Protein AF-A0A7W0SRE0-F1 (afdb_monomer)

Secondary structure (DSSP, 8-state):
----TT-TT-HHHHHHHHIIIIIS---HHHHHHHTT--HHHHHHHHHHHHHHGGGGGSPPP-S-S--TTPPPHHHHHHHHHHHHTT--HHHHHHHTT--TTHHHHHHHTTT-SS--SS-SS-------SSTTS--------PPP--S-SSS---SS------------PPPP----------

Structure (mmCIF, N/CA/C/O backbone):
data_AF-A0A7W0SRE0-F1
#
_entry.id   AF-A0A7W0SRE0-F1
#
loop_
_atom_site.group_PDB
_atom_site.id
_atom_site.type_symbol
_atom_site.label_atom_id
_atom_site.label_alt_id
_atom_site.label_comp_id
_atom_site.label_asym_id
_atom_site.label_entity_id
_atom_site.label_seq_id
_atom_site.pdbx_PDB_ins_code
_atom_site.Cartn_x
_atom_site.Cartn_y
_atom_site.Cartn_z
_atom_site.occupancy
_atom_site.B_iso_or_equiv
_atom_site.auth_seq_id
_atom_site.auth_comp_id
_atom_site.auth_asym_id
_atom_site.auth_atom_id
_atom_site.pdbx_PDB_model_num
ATOM 1 N N . MET A 1 1 ? -0.845 -2.034 -8.240 1.00 62.22 1 MET A N 1
ATOM 2 C CA . MET A 1 1 ? -0.574 -0.627 -7.861 1.00 62.22 1 MET A CA 1
ATOM 3 C C . MET A 1 1 ? -1.658 0.240 -8.488 1.00 62.22 1 MET A C 1
ATOM 5 O O . MET A 1 1 ? -1.989 -0.005 -9.639 1.00 62.22 1 MET A O 1
ATOM 9 N N . LYS A 1 2 ? -2.250 1.203 -7.767 1.00 63.22 2 LYS A N 1
ATOM 10 C CA . LYS A 1 2 ? -3.131 2.206 -8.392 1.00 63.22 2 LYS A CA 1
ATOM 11 C C . LYS A 1 2 ? -2.239 3.291 -8.998 1.00 63.22 2 LYS A C 1
ATOM 13 O O . LYS A 1 2 ? -1.650 4.074 -8.261 1.00 63.22 2 LYS A O 1
ATOM 18 N N . LEU A 1 3 ? -2.072 3.288 -10.317 1.00 67.00 3 LEU A N 1
ATOM 19 C CA . LEU A 1 3 ? -1.357 4.353 -11.022 1.00 67.00 3 LEU A CA 1
ATOM 20 C C . LEU A 1 3 ? -2.311 5.536 -11.207 1.00 67.00 3 LEU A C 1
ATOM 22 O O . LEU A 1 3 ? -3.428 5.358 -11.688 1.00 67.00 3 LEU A O 1
ATOM 26 N N . HIS A 1 4 ? -1.882 6.736 -10.818 1.00 69.25 4 HIS A N 1
ATOM 27 C CA . HIS A 1 4 ? -2.663 7.948 -11.059 1.00 69.25 4 HIS A CA 1
ATOM 28 C C . HIS A 1 4 ? -2.751 8.242 -12.565 1.00 69.25 4 HIS A C 1
ATOM 30 O O . HIS A 1 4 ? -1.907 7.803 -13.353 1.00 69.25 4 HIS A O 1
ATOM 36 N N . GLY A 1 5 ? -3.764 9.012 -12.972 1.00 61.19 5 GLY A N 1
ATOM 37 C CA . GLY A 1 5 ? -4.024 9.328 -14.382 1.00 61.19 5 GLY A CA 1
ATOM 38 C C . GLY A 1 5 ? -2.836 9.957 -15.124 1.00 61.19 5 GLY A C 1
ATOM 39 O O . GLY A 1 5 ? -2.686 9.744 -16.320 1.00 61.19 5 GLY A O 1
ATOM 40 N N . ASN A 1 6 ? -1.942 10.636 -14.405 1.00 62.69 6 ASN A N 1
ATOM 41 C CA . ASN A 1 6 ? -0.793 11.346 -14.978 1.00 62.69 6 ASN A CA 1
ATOM 42 C C . ASN A 1 6 ? 0.533 10.580 -14.841 1.00 62.69 6 ASN A C 1
ATOM 44 O O . ASN A 1 6 ? 1.597 11.173 -14.993 1.00 62.69 6 ASN A O 1
ATOM 48 N N . ALA A 1 7 ? 0.515 9.293 -14.481 1.00 74.69 7 ALA A N 1
ATOM 49 C CA . ALA A 1 7 ? 1.761 8.550 -14.321 1.00 74.69 7 ALA A CA 1
ATOM 50 C C . ALA A 1 7 ? 2.477 8.438 -15.678 1.00 74.69 7 ALA A C 1
ATOM 52 O O . ALA A 1 7 ? 1.908 7.912 -16.636 1.00 74.69 7 ALA A O 1
ATOM 53 N N . ALA A 1 8 ? 3.736 8.886 -15.747 1.00 66.19 8 ALA A N 1
ATOM 54 C CA . ALA A 1 8 ? 4.525 8.915 -16.986 1.00 66.19 8 ALA A CA 1
ATOM 55 C C . ALA A 1 8 ? 4.572 7.550 -17.702 1.00 66.19 8 ALA A C 1
ATOM 57 O O . ALA A 1 8 ? 4.558 7.483 -18.926 1.00 66.19 8 ALA A O 1
ATOM 58 N N . LEU A 1 9 ? 4.549 6.446 -16.941 1.00 81.00 9 LEU A N 1
ATOM 59 C CA . LEU A 1 9 ? 4.507 5.082 -17.473 1.00 81.00 9 LEU A CA 1
ATOM 60 C C . LEU A 1 9 ? 3.292 4.281 -16.978 1.00 81.00 9 LEU A C 1
ATOM 62 O O . LEU A 1 9 ? 3.420 3.251 -16.301 1.00 81.00 9 LEU A O 1
ATOM 66 N N . ARG A 1 10 ? 2.090 4.744 -17.346 1.00 86.56 10 ARG A N 1
ATOM 67 C CA . ARG A 1 10 ? 0.885 3.894 -17.341 1.00 86.56 10 ARG A CA 1
ATOM 68 C C . ARG A 1 10 ? 1.042 2.716 -18.309 1.00 86.56 10 ARG A C 1
ATOM 70 O O . ARG A 1 10 ? 1.967 2.678 -19.119 1.00 86.56 10 ARG A O 1
ATOM 77 N N . TRP A 1 11 ? 0.122 1.756 -18.226 1.00 87.94 11 TRP A N 1
ATOM 78 C CA . TRP A 1 11 ? 0.103 0.565 -19.080 1.00 87.94 11 TRP A CA 1
ATOM 79 C C . TRP A 1 11 ? 0.297 0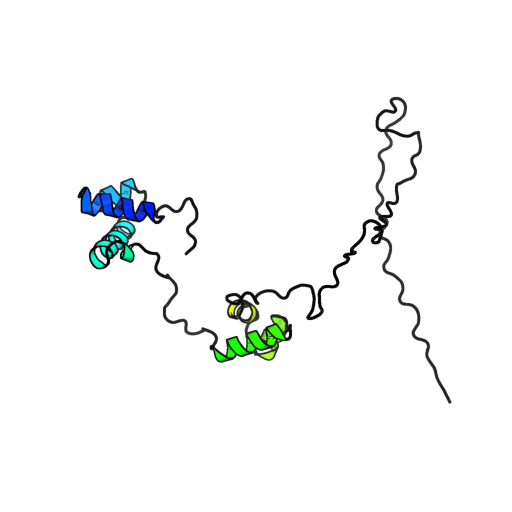.883 -20.573 1.00 87.94 11 TRP A C 1
ATOM 81 O O . TRP A 1 11 ? 1.192 0.338 -21.213 1.00 87.94 11 TRP A O 1
ATOM 91 N N . SER A 1 12 ? -0.458 1.849 -21.100 1.00 89.06 12 SER A N 1
ATOM 92 C CA . SER A 1 12 ? -0.333 2.313 -22.487 1.00 89.06 12 SER A CA 1
ATOM 93 C C . SER A 1 12 ? 1.049 2.892 -22.810 1.00 89.06 12 SER A C 1
ATOM 95 O O . SER A 1 12 ? 1.609 2.584 -23.856 1.00 89.06 12 SER A O 1
ATOM 97 N N . GLY A 1 13 ? 1.646 3.662 -21.895 1.00 91.62 13 GLY A N 1
ATOM 98 C CA . GLY A 1 13 ? 2.996 4.213 -22.059 1.00 91.62 13 GLY A CA 1
ATOM 99 C C . GLY A 1 13 ? 4.082 3.133 -22.121 1.00 91.62 13 GLY A C 1
ATOM 100 O O . GLY A 1 13 ? 5.032 3.255 -22.889 1.00 91.62 13 GLY A O 1
ATOM 101 N N . ARG A 1 14 ? 3.920 2.033 -21.373 1.00 93.62 14 ARG A N 1
ATOM 102 C CA . ARG A 1 14 ? 4.814 0.861 -21.447 1.00 93.62 14 ARG A CA 1
ATOM 103 C C . ARG A 1 14 ? 4.708 0.142 -22.782 1.00 93.62 14 ARG A C 1
ATOM 105 O O . ARG A 1 14 ? 5.737 -0.207 -23.351 1.00 93.62 14 ARG A O 1
ATOM 112 N N . ARG A 1 15 ? 3.485 -0.061 -23.280 1.00 94.44 15 ARG A N 1
ATOM 113 C CA . ARG A 1 15 ? 3.267 -0.662 -24.603 1.00 94.44 15 ARG A CA 1
ATOM 114 C C . ARG A 1 15 ? 3.866 0.215 -25.697 1.00 94.44 15 ARG A C 1
ATOM 116 O O . ARG A 1 15 ? 4.619 -0.294 -26.516 1.00 94.44 15 ARG A O 1
ATOM 123 N N . ARG A 1 16 ? 3.650 1.535 -25.633 1.00 95.69 16 ARG A N 1
ATOM 124 C CA . ARG A 1 16 ? 4.231 2.479 -26.599 1.00 95.69 16 ARG A CA 1
ATOM 125 C C . ARG A 1 16 ? 5.759 2.467 -26.581 1.00 95.69 16 ARG A C 1
ATOM 127 O O . ARG A 1 16 ? 6.379 2.459 -27.635 1.00 95.69 16 ARG A O 1
ATOM 134 N N . LEU A 1 17 ? 6.373 2.426 -25.396 1.00 96.81 17 LEU A N 1
ATOM 135 C CA . LEU A 1 17 ? 7.825 2.273 -25.262 1.00 96.81 17 LEU A CA 1
ATOM 136 C C . LEU A 1 17 ? 8.328 1.008 -25.972 1.00 96.81 17 LEU A C 1
ATOM 138 O O . LEU A 1 17 ? 9.338 1.046 -26.669 1.00 96.81 17 LEU A O 1
ATOM 142 N N . VAL A 1 18 ? 7.647 -0.119 -25.761 1.00 96.88 18 VAL A N 1
ATOM 143 C CA . VAL A 1 18 ? 8.018 -1.394 -26.380 1.00 96.88 18 VAL A CA 1
ATOM 144 C C . VAL A 1 18 ? 7.849 -1.348 -27.890 1.00 96.88 18 VAL A C 1
ATOM 146 O O . VAL A 1 18 ? 8.745 -1.794 -28.596 1.00 96.88 18 VAL A O 1
ATOM 149 N N . GLU A 1 19 ? 6.745 -0.797 -28.381 1.00 96.88 19 GLU A N 1
ATOM 150 C CA . GLU A 1 19 ? 6.475 -0.638 -29.809 1.00 96.88 19 GLU A CA 1
ATOM 151 C C . GLU A 1 19 ? 7.579 0.176 -30.495 1.00 96.88 19 GLU A C 1
ATOM 153 O O . GLU A 1 19 ? 8.188 -0.312 -31.447 1.00 96.88 19 GLU A O 1
ATOM 158 N N . LEU A 1 20 ? 7.936 1.338 -29.930 1.00 97.56 20 LEU A N 1
ATOM 159 C CA . LEU A 1 20 ? 9.031 2.180 -30.426 1.00 97.56 20 LEU A CA 1
ATOM 160 C C . LEU A 1 20 ? 10.346 1.396 -30.557 1.00 97.56 20 LEU A C 1
ATOM 162 O O . LEU A 1 20 ? 11.049 1.500 -31.556 1.00 97.56 20 LEU A O 1
ATOM 166 N N . VAL A 1 21 ? 10.697 0.591 -29.553 1.00 97.62 21 VAL A N 1
ATOM 167 C CA . VAL A 1 21 ? 12.010 -0.074 -29.503 1.00 97.62 21 VAL A CA 1
ATOM 168 C C . VAL A 1 21 ? 12.038 -1.400 -30.272 1.00 97.62 21 VAL A C 1
ATOM 170 O O . VAL A 1 21 ? 13.048 -1.741 -30.886 1.00 97.62 21 VAL A O 1
ATOM 173 N N . VAL A 1 22 ? 10.969 -2.193 -30.212 1.00 96.81 22 VAL A N 1
ATOM 174 C CA . VAL A 1 22 ? 10.930 -3.558 -30.764 1.00 96.81 22 VAL A CA 1
ATOM 175 C C . VAL A 1 22 ? 10.436 -3.564 -32.208 1.00 96.81 22 VAL A C 1
ATOM 177 O O . VAL A 1 22 ? 11.034 -4.247 -33.046 1.00 96.81 22 VAL A O 1
ATOM 180 N N . VAL A 1 23 ? 9.379 -2.797 -32.493 1.00 96.19 23 VAL A N 1
ATOM 181 C CA . VAL A 1 23 ? 8.734 -2.734 -33.812 1.00 96.19 23 VAL A CA 1
ATOM 182 C C . VAL A 1 23 ? 9.377 -1.636 -34.648 1.00 96.19 23 VAL A C 1
ATOM 184 O O . VAL A 1 23 ? 9.943 -1.928 -35.695 1.00 96.19 23 VAL A O 1
ATOM 187 N N . GLU A 1 24 ? 9.387 -0.398 -34.147 1.00 97.06 24 GLU A N 1
ATOM 188 C CA . GLU A 1 24 ? 9.929 0.757 -34.882 1.00 97.06 24 GLU A CA 1
ATOM 189 C C . GLU A 1 24 ? 11.468 0.855 -34.814 1.00 97.06 24 GLU A C 1
ATOM 191 O O . GLU A 1 24 ? 12.060 1.729 -35.439 1.00 97.06 24 GLU A O 1
ATOM 196 N N . ARG A 1 25 ? 12.136 -0.051 -34.080 1.00 97.06 25 ARG A N 1
ATOM 197 C CA . ARG A 1 25 ? 13.608 -0.166 -33.976 1.00 97.06 25 ARG A CA 1
ATOM 198 C C . ARG A 1 25 ? 14.330 1.078 -33.434 1.00 97.06 25 ARG A C 1
ATOM 200 O O . ARG A 1 25 ? 15.528 1.243 -33.664 1.00 97.06 25 ARG A O 1
ATOM 207 N N . TRP A 1 26 ? 13.654 1.923 -32.658 1.00 98.25 26 TRP A N 1
ATOM 208 C CA . TRP A 1 26 ? 14.287 3.064 -31.995 1.00 98.25 26 TRP A CA 1
ATOM 209 C C . TRP A 1 26 ? 15.328 2.610 -30.967 1.00 98.25 26 TRP A C 1
ATOM 211 O O . TRP A 1 26 ? 15.191 1.575 -30.305 1.00 98.25 26 TRP A O 1
ATOM 221 N N . THR A 1 27 ? 16.356 3.436 -30.761 1.00 98.12 27 THR A N 1
ATOM 222 C CA . THR A 1 27 ? 17.299 3.223 -29.659 1.00 98.12 27 THR A CA 1
ATOM 223 C C . THR A 1 27 ? 16.607 3.440 -28.310 1.00 98.12 27 THR A C 1
ATOM 225 O O . THR A 1 27 ? 15.671 4.234 -28.182 1.00 98.12 27 THR A O 1
ATOM 228 N N . LEU A 1 28 ? 17.094 2.762 -27.262 1.00 97.69 28 LEU A N 1
ATOM 229 C CA . LEU A 1 28 ? 16.566 2.942 -25.902 1.00 97.69 28 LEU A CA 1
ATOM 230 C C . LEU A 1 28 ? 16.663 4.398 -25.431 1.00 97.69 28 LEU A C 1
ATOM 232 O O . LEU A 1 28 ? 15.798 4.841 -24.684 1.00 97.69 28 LEU A O 1
ATOM 236 N N . THR A 1 29 ? 17.701 5.122 -25.852 1.00 98.06 29 THR A N 1
ATOM 237 C CA . THR A 1 29 ? 17.911 6.530 -25.501 1.00 98.06 29 THR A CA 1
ATOM 238 C C . THR A 1 29 ? 16.843 7.418 -26.130 1.00 98.06 29 THR A C 1
ATOM 240 O O . THR A 1 29 ? 16.151 8.120 -25.399 1.00 98.06 29 THR A O 1
ATOM 243 N N . ALA A 1 30 ? 16.631 7.307 -27.445 1.00 97.75 30 ALA A N 1
ATOM 244 C CA . ALA A 1 30 ? 15.637 8.110 -28.158 1.00 97.75 30 ALA A CA 1
ATOM 245 C C . ALA A 1 30 ? 14.207 7.829 -27.667 1.00 97.75 30 ALA A C 1
ATOM 247 O O . ALA A 1 30 ? 13.418 8.747 -27.449 1.00 97.75 30 ALA A O 1
ATOM 248 N N . ALA A 1 31 ? 13.871 6.557 -27.427 1.00 97.12 31 ALA A N 1
ATOM 249 C CA . ALA A 1 31 ? 12.557 6.191 -26.905 1.00 97.12 31 ALA A CA 1
ATOM 250 C C . ALA A 1 31 ? 12.338 6.684 -25.459 1.00 97.12 31 ALA A C 1
ATOM 252 O O . ALA A 1 31 ? 11.230 7.085 -25.102 1.00 97.12 31 ALA A O 1
ATOM 253 N N . ALA A 1 32 ? 13.385 6.669 -24.625 1.00 96.00 32 ALA A N 1
ATOM 254 C CA . ALA A 1 32 ? 13.323 7.171 -23.255 1.00 96.00 32 ALA A CA 1
ATOM 255 C C . ALA A 1 32 ? 13.124 8.693 -23.213 1.00 96.00 32 ALA A C 1
ATOM 257 O O . ALA A 1 32 ? 12.252 9.170 -22.488 1.00 96.00 32 ALA A O 1
ATOM 258 N N . GLU A 1 33 ? 13.873 9.430 -24.033 1.00 96.06 33 GLU A N 1
ATOM 259 C CA . GLU A 1 33 ? 13.742 10.879 -24.197 1.00 96.06 33 GLU A CA 1
ATOM 260 C C . GLU A 1 33 ? 12.337 11.261 -24.682 1.00 96.06 33 GLU A C 1
ATOM 262 O O . GLU A 1 33 ? 11.659 12.072 -24.052 1.00 96.06 33 GLU A O 1
ATOM 267 N N . ARG A 1 34 ? 11.833 10.579 -25.719 1.00 94.81 34 ARG A N 1
ATOM 268 C CA . ARG A 1 34 ? 10.496 10.814 -26.289 1.00 94.81 34 ARG A CA 1
ATOM 269 C C . ARG A 1 34 ? 9.353 10.649 -25.284 1.00 94.81 34 ARG A C 1
ATOM 271 O O . ARG A 1 34 ? 8.310 11.291 -25.443 1.00 94.81 34 ARG A O 1
ATOM 278 N N . LEU A 1 35 ? 9.520 9.754 -24.310 1.00 92.56 35 LEU A N 1
ATOM 279 C CA . LEU A 1 35 ? 8.527 9.435 -23.279 1.00 92.56 35 LEU A CA 1
ATOM 280 C C . LEU A 1 35 ? 8.821 10.102 -21.924 1.00 92.56 35 LEU A C 1
ATOM 282 O O . LEU A 1 35 ? 8.092 9.850 -20.965 1.00 92.56 35 LEU A O 1
ATOM 286 N N . GLY A 1 36 ? 9.864 10.934 -21.829 1.00 93.44 36 GLY A N 1
ATOM 287 C CA . GLY A 1 36 ? 10.217 11.651 -20.601 1.00 93.44 36 GLY A CA 1
ATOM 288 C C . GLY A 1 36 ? 10.623 10.733 -19.444 1.00 93.44 36 GLY A C 1
ATOM 289 O O . GLY A 1 36 ? 10.295 11.008 -18.289 1.00 93.44 36 GLY A O 1
ATOM 290 N N . ILE A 1 37 ? 11.296 9.614 -19.732 1.00 94.38 37 ILE A N 1
ATOM 291 C CA . ILE A 1 37 ? 11.751 8.645 -18.724 1.00 94.38 37 ILE A CA 1
ATOM 292 C C . ILE A 1 37 ? 13.259 8.421 -18.790 1.00 94.38 37 ILE A C 1
ATOM 294 O O . ILE A 1 37 ? 13.914 8.706 -19.784 1.00 94.38 37 ILE A O 1
ATOM 298 N N . SER A 1 38 ? 13.833 7.833 -17.739 1.00 96.25 38 SER A N 1
ATOM 299 C CA . SER A 1 38 ? 15.245 7.450 -17.765 1.00 96.25 38 SER A CA 1
ATOM 300 C C . SER A 1 38 ? 15.501 6.236 -18.667 1.00 96.25 38 SER A C 1
ATOM 302 O O . SER A 1 38 ? 14.706 5.291 -18.714 1.00 96.25 38 SER A O 1
ATOM 304 N N . VAL A 1 39 ? 16.680 6.189 -19.300 1.00 97.81 39 VAL A N 1
ATOM 305 C CA . VAL A 1 39 ? 17.127 5.040 -20.116 1.00 97.81 39 VAL A CA 1
ATOM 306 C C . VAL A 1 39 ? 17.139 3.737 -19.304 1.00 97.81 39 VAL A C 1
ATOM 308 O O . VAL A 1 39 ? 16.813 2.668 -19.820 1.00 97.81 39 VAL A O 1
ATOM 311 N N . ARG A 1 40 ? 17.441 3.806 -17.999 1.00 97.75 40 ARG A N 1
ATOM 312 C CA . ARG A 1 40 ? 17.352 2.656 -17.080 1.00 97.75 40 ARG A CA 1
ATOM 313 C C . ARG A 1 40 ? 15.919 2.125 -16.966 1.00 97.75 40 ARG A C 1
ATOM 315 O O . ARG A 1 40 ? 15.724 0.909 -16.959 1.00 97.75 40 ARG A O 1
ATOM 322 N N . CYS A 1 41 ? 14.928 3.014 -16.878 1.00 95.06 41 CYS A N 1
ATOM 323 C CA . CYS A 1 41 ? 13.514 2.640 -16.868 1.00 95.06 41 CYS A CA 1
ATOM 324 C C . CYS A 1 41 ? 13.117 1.990 -18.199 1.00 95.06 41 CYS A C 1
ATOM 326 O O . CYS A 1 41 ? 12.536 0.903 -18.193 1.00 95.06 41 CYS A O 1
ATOM 328 N N . ALA A 1 42 ? 13.521 2.592 -19.323 1.00 96.38 42 ALA A N 1
ATOM 329 C CA . ALA A 1 42 ? 13.277 2.043 -20.654 1.00 96.38 42 ALA A CA 1
ATOM 330 C C . ALA A 1 42 ? 13.853 0.625 -20.806 1.00 96.38 42 ALA A C 1
ATOM 332 O O . ALA A 1 42 ? 13.135 -0.318 -21.142 1.00 96.38 42 ALA A O 1
ATOM 333 N N . ARG A 1 43 ? 15.132 0.447 -20.449 1.00 97.75 43 ARG A N 1
ATOM 334 C CA . ARG A 1 43 ? 15.829 -0.847 -20.476 1.00 97.75 43 ARG A CA 1
ATOM 335 C C . ARG A 1 43 ? 15.111 -1.905 -19.642 1.00 97.75 43 ARG A C 1
ATOM 337 O O . ARG A 1 43 ? 14.953 -3.031 -20.102 1.00 97.75 43 ARG A O 1
ATOM 344 N N . LYS A 1 44 ? 14.663 -1.554 -18.431 1.00 96.12 44 LYS A N 1
ATOM 345 C CA . LYS A 1 44 ? 13.926 -2.468 -17.546 1.00 96.12 44 LYS A CA 1
ATOM 346 C C . LYS A 1 44 ? 12.655 -2.992 -18.216 1.00 96.12 44 LYS A C 1
ATOM 348 O O . LYS A 1 44 ? 12.418 -4.196 -18.191 1.00 96.12 44 LYS A O 1
ATOM 353 N N . TRP A 1 45 ? 11.830 -2.107 -18.771 1.00 96.12 45 TRP A N 1
ATOM 354 C CA . TRP A 1 45 ? 10.542 -2.499 -19.347 1.00 96.12 45 TRP A CA 1
ATOM 355 C C . TRP A 1 45 ? 10.695 -3.257 -20.663 1.00 96.12 45 TRP A C 1
ATOM 357 O O . TRP A 1 45 ? 10.084 -4.311 -20.815 1.00 96.12 45 TRP A O 1
ATOM 367 N N . VAL A 1 46 ? 11.572 -2.797 -21.560 1.00 97.12 46 VAL A N 1
ATOM 368 C CA . VAL A 1 46 ? 11.872 -3.511 -22.812 1.00 97.12 46 VAL A CA 1
ATOM 369 C C . VAL A 1 46 ? 12.489 -4.882 -22.526 1.00 97.12 46 VAL A C 1
ATOM 371 O O . VAL A 1 46 ? 12.111 -5.865 -23.155 1.00 97.12 46 VAL A O 1
ATOM 374 N N . GLY A 1 47 ? 13.397 -4.978 -21.550 1.00 97.19 47 GLY A N 1
ATOM 375 C CA . GLY A 1 47 ? 13.984 -6.254 -21.134 1.00 97.19 47 GLY A CA 1
ATOM 376 C C . GLY A 1 47 ? 12.934 -7.243 -20.628 1.00 97.19 47 GLY A C 1
ATOM 377 O O . GLY A 1 47 ? 12.933 -8.396 -21.044 1.00 97.19 47 GLY A O 1
ATOM 378 N N . ARG A 1 48 ? 11.990 -6.788 -19.794 1.00 96.81 48 ARG A N 1
ATOM 379 C CA . ARG A 1 48 ? 10.869 -7.628 -19.342 1.00 96.81 48 ARG A CA 1
ATOM 380 C C . ARG A 1 48 ? 9.982 -8.082 -20.493 1.00 96.81 48 ARG A C 1
ATOM 382 O O . ARG A 1 48 ? 9.634 -9.253 -20.541 1.00 96.81 48 ARG A O 1
ATOM 389 N N . TYR A 1 49 ? 9.651 -7.184 -21.418 1.00 96.56 49 TYR A N 1
ATOM 390 C CA . TYR A 1 49 ? 8.847 -7.541 -22.584 1.00 96.56 49 TYR A CA 1
ATOM 391 C C . TYR A 1 49 ? 9.534 -8.588 -23.464 1.00 96.56 49 TYR A C 1
ATOM 393 O O . TYR A 1 49 ? 8.898 -9.527 -23.918 1.00 96.56 49 TYR A O 1
ATOM 401 N N . ARG A 1 50 ? 10.849 -8.479 -23.672 1.00 96.94 50 ARG A N 1
ATOM 402 C CA . ARG A 1 50 ? 11.599 -9.478 -24.450 1.00 96.94 50 ARG A CA 1
ATOM 403 C C . ARG A 1 50 ? 11.603 -10.865 -23.802 1.00 96.94 50 ARG A C 1
ATOM 405 O O . ARG A 1 50 ? 11.681 -11.848 -24.523 1.00 96.94 50 ARG A O 1
ATOM 412 N N . LEU A 1 51 ? 11.541 -10.937 -22.471 1.00 97.38 51 LEU A N 1
ATOM 413 C CA . LEU A 1 51 ? 11.549 -12.200 -21.727 1.00 97.38 51 LEU A CA 1
ATOM 414 C C . LEU A 1 51 ? 10.152 -12.816 -21.570 1.00 97.38 51 LEU A C 1
ATOM 416 O O . LEU A 1 51 ? 10.014 -14.031 -21.608 1.00 97.38 51 LEU A O 1
ATOM 420 N N . GLU A 1 52 ? 9.130 -11.990 -21.351 1.00 96.31 52 GLU A N 1
ATOM 421 C CA . GLU A 1 52 ? 7.806 -12.434 -20.882 1.00 96.31 52 GLU A CA 1
ATOM 422 C C . GLU A 1 52 ? 6.649 -11.921 -21.762 1.00 96.31 52 GLU A C 1
ATOM 424 O O . GLU A 1 52 ? 5.477 -12.106 -21.434 1.00 96.31 52 GLU A O 1
ATOM 429 N N . GLY A 1 53 ? 6.951 -11.229 -22.863 1.00 95.00 53 GLY A N 1
ATOM 430 C CA . GLY A 1 53 ? 5.963 -10.606 -23.742 1.00 95.00 53 GLY A CA 1
ATOM 431 C C . G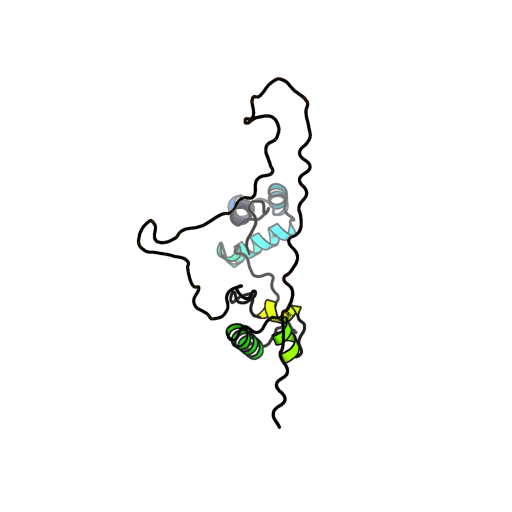LY A 1 53 ? 5.139 -9.523 -23.042 1.00 95.00 53 GLY A C 1
ATOM 432 O O . GLY A 1 53 ? 5.611 -8.818 -22.143 1.00 95.00 53 GLY A O 1
ATOM 433 N N . GLU A 1 54 ? 3.871 -9.398 -23.442 1.00 93.12 54 GLU A N 1
ATOM 434 C CA . GLU A 1 54 ? 2.905 -8.465 -22.842 1.00 93.12 54 GLU A CA 1
ATOM 435 C C . GLU A 1 54 ? 2.791 -8.652 -21.315 1.00 93.12 54 GLU A C 1
ATOM 437 O O . GLU A 1 54 ? 2.723 -7.669 -20.577 1.00 93.12 54 GLU A O 1
ATOM 442 N N . LEU A 1 55 ? 2.866 -9.887 -20.800 1.00 92.69 55 LEU A N 1
ATOM 443 C CA . LEU A 1 55 ? 2.775 -10.154 -19.356 1.00 92.69 55 LEU A CA 1
ATOM 444 C C . LEU A 1 55 ? 3.893 -9.458 -18.560 1.00 92.69 55 LEU A C 1
ATOM 446 O O . LEU A 1 55 ? 3.661 -8.974 -17.450 1.00 92.69 55 LEU A O 1
ATOM 450 N N . GLY A 1 56 ? 5.083 -9.316 -19.150 1.00 92.56 56 GLY A N 1
ATOM 451 C CA . GLY A 1 56 ? 6.235 -8.667 -18.518 1.00 92.56 56 GLY A CA 1
ATOM 452 C C . GLY A 1 56 ? 6.045 -7.175 -18.232 1.00 92.56 56 GLY A C 1
ATOM 453 O O . GLY A 1 56 ? 6.754 -6.596 -17.398 1.00 92.56 56 GLY A O 1
ATOM 454 N N . LEU A 1 57 ? 5.083 -6.532 -18.891 1.00 92.88 57 LEU A N 1
ATOM 455 C CA . LEU A 1 57 ? 4.794 -5.115 -18.702 1.00 92.88 57 LEU A CA 1
ATOM 456 C C . LEU A 1 57 ? 3.871 -4.851 -17.493 1.00 92.88 57 LEU A C 1
ATOM 458 O O . LEU A 1 57 ? 3.667 -3.688 -17.113 1.00 92.88 57 LEU A O 1
ATOM 462 N N . GLN A 1 58 ? 3.288 -5.897 -16.897 1.00 90.38 58 GLN A N 1
ATOM 463 C CA . GLN A 1 58 ? 2.413 -5.758 -15.736 1.00 90.38 58 GLN A CA 1
ATOM 464 C C . GLN A 1 58 ? 3.184 -5.221 -14.523 1.00 90.38 58 GLN A C 1
ATOM 466 O O . GLN A 1 58 ? 4.398 -5.414 -14.363 1.00 90.38 58 GLN A O 1
ATOM 471 N N . ASP A 1 59 ? 2.471 -4.512 -13.646 1.00 86.19 59 ASP A N 1
ATOM 472 C CA . ASP A 1 59 ? 3.050 -4.073 -12.383 1.00 86.19 59 ASP A CA 1
ATOM 473 C C . ASP A 1 59 ? 3.359 -5.271 -11.499 1.00 86.19 59 ASP A C 1
ATOM 475 O O . ASP A 1 59 ? 2.481 -6.033 -11.107 1.00 86.19 59 ASP A O 1
ATOM 479 N N . ARG A 1 60 ? 4.631 -5.380 -11.123 1.00 86.25 60 ARG A N 1
ATOM 480 C CA . ARG A 1 60 ? 5.055 -6.288 -10.065 1.00 86.25 60 ARG A CA 1
ATOM 481 C C . ARG A 1 60 ? 5.019 -5.545 -8.747 1.00 86.25 60 ARG A C 1
ATOM 483 O O . ARG A 1 60 ? 5.339 -4.355 -8.699 1.00 86.25 60 ARG A O 1
ATOM 490 N N . SER A 1 61 ? 4.686 -6.265 -7.685 1.00 82.31 61 SER A N 1
ATOM 491 C CA . SER A 1 61 ? 4.838 -5.735 -6.338 1.00 82.31 61 SER A CA 1
ATOM 492 C C . SER A 1 61 ? 6.287 -5.291 -6.125 1.00 82.31 61 SER A C 1
ATOM 494 O O . SER A 1 61 ? 7.222 -6.045 -6.395 1.00 82.31 61 SER A O 1
ATOM 496 N N . SER A 1 62 ? 6.4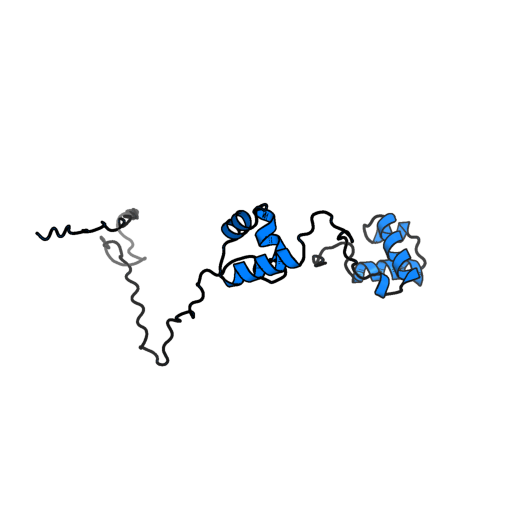72 -4.053 -5.673 1.00 81.12 62 SER A N 1
ATOM 497 C CA . SER A 1 62 ? 7.754 -3.572 -5.153 1.00 81.12 62 SER A CA 1
ATOM 498 C C . SER A 1 62 ? 7.974 -4.005 -3.704 1.00 81.12 62 SER A C 1
ATOM 500 O O . SER A 1 62 ? 9.048 -3.757 -3.159 1.00 81.12 62 SER A O 1
ATOM 502 N N . ALA A 1 63 ? 6.976 -4.636 -3.074 1.00 83.56 63 ALA A N 1
ATOM 503 C CA . ALA A 1 63 ? 7.085 -5.078 -1.698 1.00 83.56 63 ALA A CA 1
ATOM 504 C C . ALA A 1 63 ? 8.182 -6.153 -1.568 1.00 83.56 63 ALA A C 1
ATOM 506 O O . ALA A 1 63 ? 8.250 -7.070 -2.396 1.00 83.56 63 ALA A O 1
ATOM 507 N N . PRO A 1 64 ? 9.025 -6.078 -0.525 1.00 86.81 64 PRO A N 1
ATOM 508 C CA . PRO A 1 64 ? 9.994 -7.122 -0.226 1.00 86.81 64 PRO A CA 1
ATOM 509 C C . PRO A 1 64 ? 9.321 -8.490 -0.071 1.00 86.81 64 PRO A C 1
ATOM 511 O O . PRO A 1 64 ? 8.264 -8.610 0.554 1.00 86.81 64 PRO A O 1
ATOM 514 N N . ARG A 1 65 ? 9.964 -9.546 -0.590 1.00 85.94 65 ARG A N 1
ATOM 515 C CA . ARG A 1 65 ? 9.472 -10.929 -0.434 1.00 85.94 65 ARG A CA 1
ATOM 516 C C . ARG A 1 65 ? 9.450 -11.367 1.032 1.00 85.94 65 ARG A C 1
ATOM 518 O O . ARG A 1 65 ? 8.533 -12.069 1.447 1.00 85.94 65 ARG A O 1
ATOM 525 N N . ARG A 1 66 ? 10.444 -10.934 1.814 1.00 85.31 66 ARG A N 1
ATOM 526 C CA . ARG A 1 66 ? 10.573 -11.224 3.245 1.00 85.31 66 ARG A CA 1
ATOM 527 C C . ARG A 1 66 ? 10.652 -9.912 4.022 1.00 85.31 66 ARG A C 1
ATOM 529 O O . ARG A 1 66 ? 11.430 -9.032 3.673 1.00 85.31 66 ARG A O 1
ATOM 536 N N . VAL A 1 67 ? 9.846 -9.810 5.073 1.00 86.25 67 VAL A N 1
ATOM 537 C CA . VAL A 1 67 ? 9.861 -8.712 6.044 1.00 86.25 67 VAL A CA 1
ATOM 538 C C . VAL A 1 67 ? 10.080 -9.359 7.406 1.00 86.25 67 VAL A C 1
ATOM 540 O O . VAL A 1 67 ? 9.252 -10.166 7.817 1.00 86.25 67 VAL A O 1
ATOM 543 N N . ALA A 1 68 ? 11.201 -9.058 8.067 1.00 87.38 68 ALA A N 1
ATOM 544 C CA . ALA A 1 68 ? 11.587 -9.714 9.322 1.00 87.38 68 ALA A CA 1
ATOM 545 C C . ALA A 1 68 ? 10.556 -9.487 10.439 1.00 87.38 68 ALA A C 1
ATOM 547 O O . ALA A 1 68 ? 10.192 -10.415 11.148 1.00 87.38 68 ALA A O 1
ATOM 548 N N . ASN A 1 69 ? 10.010 -8.273 10.516 1.00 85.06 69 ASN A N 1
ATOM 549 C CA . ASN A 1 69 ? 9.065 -7.872 11.559 1.00 85.06 69 ASN A CA 1
ATOM 550 C C . ASN A 1 69 ? 7.601 -8.062 11.132 1.00 85.06 69 ASN A C 1
ATOM 552 O O . ASN A 1 69 ? 6.718 -7.332 11.583 1.00 85.06 69 ASN A O 1
ATOM 556 N N . ARG A 1 70 ? 7.327 -8.992 10.207 1.00 86.19 70 ARG A N 1
ATOM 557 C CA . ARG A 1 70 ? 5.951 -9.301 9.809 1.00 86.19 70 ARG A CA 1
ATOM 558 C C . ARG A 1 70 ? 5.253 -9.995 10.976 1.00 86.19 70 ARG A C 1
ATOM 560 O O . ARG A 1 70 ? 5.741 -11.003 11.476 1.00 86.19 70 ARG A O 1
ATOM 567 N N . THR A 1 71 ? 4.108 -9.462 11.393 1.00 88.00 71 THR A N 1
ATOM 568 C CA . THR A 1 71 ? 3.251 -10.099 12.399 1.00 88.00 71 THR A CA 1
ATOM 569 C C . THR A 1 71 ? 2.884 -11.510 11.935 1.00 88.00 71 THR A C 1
ATOM 571 O O . THR A 1 71 ? 2.491 -11.688 10.781 1.00 88.00 71 THR A O 1
ATOM 574 N N . SER A 1 72 ? 3.055 -12.509 12.805 1.00 89.88 72 SER A N 1
ATOM 575 C CA . SER A 1 72 ? 2.706 -13.898 12.488 1.00 89.88 72 SER A CA 1
ATOM 576 C C . SER A 1 72 ? 1.211 -14.031 12.189 1.00 89.88 72 SER A C 1
ATOM 578 O O . SER A 1 72 ? 0.403 -13.281 12.736 1.00 89.88 72 SER A O 1
ATOM 580 N N . SER A 1 73 ? 0.841 -14.991 11.337 1.00 89.19 73 SER A N 1
ATOM 581 C CA . SER A 1 73 ? -0.561 -15.253 10.974 1.00 89.19 73 SER A CA 1
ATOM 582 C C . SER A 1 73 ? -1.433 -15.509 12.202 1.00 89.19 73 SER A C 1
ATOM 584 O O . SER A 1 73 ? -2.483 -14.895 12.333 1.00 89.19 73 SER A O 1
ATOM 586 N N . GLU A 1 74 ? -0.938 -16.298 13.153 1.00 90.94 74 GLU A N 1
ATOM 587 C CA . GLU A 1 74 ? -1.611 -16.572 14.427 1.00 90.94 74 GLU A CA 1
ATOM 588 C C . GLU A 1 74 ? -1.921 -15.283 15.208 1.00 90.94 74 GLU A C 1
ATOM 590 O O . GLU A 1 74 ? -3.036 -15.073 15.678 1.00 90.94 74 GLU A O 1
ATOM 595 N N . ARG A 1 75 ? -0.965 -14.347 15.295 1.00 91.25 75 ARG A N 1
ATOM 596 C CA . ARG A 1 75 ? -1.212 -13.059 15.961 1.00 91.25 75 ARG A CA 1
ATOM 597 C C . ARG A 1 75 ? -2.217 -12.209 15.192 1.00 91.25 75 ARG A C 1
ATOM 599 O O . ARG A 1 75 ? -3.006 -11.511 15.821 1.00 91.25 75 ARG A O 1
ATOM 606 N N . VAL A 1 76 ? -2.203 -12.255 13.859 1.00 90.88 76 VAL A N 1
ATOM 607 C CA . VAL A 1 76 ? -3.209 -11.571 13.032 1.00 90.88 76 VAL A CA 1
ATOM 608 C C . VAL A 1 76 ? -4.601 -12.146 13.297 1.00 90.88 76 VAL A C 1
ATOM 610 O O . VAL A 1 76 ? -5.541 -11.377 13.478 1.00 90.88 76 VAL A O 1
ATOM 613 N N . GLU A 1 77 ? -4.739 -13.467 13.392 1.00 91.38 77 GLU A N 1
ATOM 614 C CA . GLU A 1 77 ? -6.004 -14.134 13.720 1.00 91.38 77 GLU A CA 1
ATOM 615 C C . GLU A 1 77 ? -6.522 -13.722 15.103 1.00 91.38 77 GLU A C 1
ATOM 617 O O . GLU A 1 77 ? -7.691 -13.350 15.231 1.00 91.38 77 GLU A O 1
ATOM 622 N N . THR A 1 78 ? -5.647 -13.660 16.110 1.00 93.50 78 THR A N 1
ATOM 623 C CA . THR A 1 78 ? -5.994 -13.148 17.445 1.00 93.50 78 THR A CA 1
ATOM 624 C C . THR A 1 78 ? -6.464 -11.694 17.394 1.00 93.50 78 THR A C 1
ATOM 626 O O . THR A 1 78 ? -7.491 -11.352 17.979 1.00 93.50 78 THR A O 1
ATOM 629 N N . ILE A 1 79 ? -5.766 -10.826 16.651 1.00 91.81 79 ILE A N 1
ATOM 630 C CA . ILE A 1 79 ? -6.174 -9.424 16.457 1.00 91.81 79 ILE A CA 1
ATOM 631 C C . ILE A 1 79 ? -7.560 -9.355 15.805 1.00 91.81 79 ILE A C 1
ATOM 633 O O . ILE A 1 79 ? -8.406 -8.577 16.243 1.00 91.81 79 ILE A O 1
ATOM 637 N N . VAL A 1 80 ? -7.821 -10.180 14.790 1.00 90.12 80 VAL A N 1
ATOM 638 C CA . VAL A 1 80 ? -9.123 -10.256 14.112 1.00 90.12 80 VAL A CA 1
ATOM 639 C C . VAL A 1 80 ? -10.227 -10.718 15.062 1.00 90.12 80 VAL A C 1
ATOM 641 O O . VAL A 1 80 ? -11.303 -10.118 15.078 1.00 90.12 80 VAL A O 1
ATOM 644 N N . ALA A 1 81 ? -9.977 -11.743 15.877 1.00 92.00 81 ALA A N 1
ATOM 645 C CA . ALA A 1 81 ? -10.937 -12.224 16.865 1.00 92.00 81 ALA A CA 1
ATOM 646 C C . ALA A 1 81 ? -11.284 -11.131 17.891 1.00 92.00 81 ALA A C 1
ATOM 648 O O . ALA A 1 81 ? -12.460 -10.837 18.109 1.00 92.00 81 ALA A O 1
ATOM 649 N N . LEU A 1 82 ? -10.275 -10.443 18.433 1.00 92.50 82 LEU A N 1
ATOM 650 C CA . LEU A 1 82 ? -10.466 -9.321 19.359 1.00 92.50 82 LEU A CA 1
ATOM 651 C C . LEU A 1 82 ? -11.212 -8.150 18.703 1.00 92.50 82 LEU A C 1
ATOM 653 O O . LEU A 1 82 ? -12.078 -7.532 19.324 1.00 92.50 82 LEU A O 1
ATOM 657 N N . ARG A 1 83 ? -10.948 -7.870 17.419 1.00 90.25 83 ARG A N 1
ATOM 658 C CA . ARG A 1 83 ? -11.691 -6.858 16.652 1.00 90.25 83 ARG A CA 1
ATOM 659 C C . ARG A 1 83 ? -13.166 -7.204 16.486 1.00 90.25 83 ARG A C 1
ATOM 661 O O . ARG A 1 83 ? -13.993 -6.296 16.561 1.00 90.25 83 ARG A O 1
ATOM 668 N N . ARG A 1 84 ? -13.516 -8.481 16.306 1.00 87.50 84 ARG A N 1
ATOM 669 C CA . ARG A 1 84 ? -14.920 -8.937 16.272 1.00 87.50 84 ARG A CA 1
ATOM 670 C C . ARG A 1 84 ? -15.616 -8.738 17.618 1.00 87.50 84 ARG A C 1
ATOM 672 O O . ARG A 1 84 ? -16.783 -8.367 17.642 1.00 87.50 84 ARG A O 1
ATOM 679 N N . LEU A 1 85 ? -14.872 -8.878 18.715 1.00 90.81 85 LEU A N 1
ATOM 680 C CA . LEU A 1 85 ? -15.307 -8.527 20.073 1.00 90.81 85 LEU A CA 1
ATOM 681 C C . LEU A 1 85 ? -15.228 -7.021 20.371 1.00 90.81 85 LEU A C 1
ATOM 683 O O . LEU A 1 85 ? -15.451 -6.599 21.499 1.00 90.81 85 LEU A O 1
ATOM 687 N N . ARG A 1 86 ? -14.937 -6.202 19.354 1.00 88.75 86 ARG A N 1
ATOM 688 C CA . ARG A 1 86 ? -14.883 -4.738 19.407 1.00 88.75 86 ARG A CA 1
ATOM 689 C C . ARG A 1 86 ? -13.775 -4.124 20.259 1.00 88.75 86 ARG A C 1
ATOM 691 O O . ARG A 1 86 ? -13.843 -2.928 20.535 1.00 88.75 86 ARG A O 1
ATOM 698 N N . PHE A 1 87 ? -12.714 -4.868 20.559 1.00 91.62 87 PHE A N 1
ATOM 699 C CA . PHE A 1 87 ? -11.526 -4.271 21.161 1.00 91.62 87 PHE A CA 1
ATOM 700 C C . PHE A 1 87 ? -10.951 -3.189 20.230 1.00 91.62 87 PHE A C 1
ATOM 702 O O . PHE A 1 87 ? -10.818 -3.351 19.006 1.00 91.62 87 PHE A O 1
ATOM 709 N N . THR A 1 88 ? -10.626 -2.043 20.809 1.00 90.50 88 THR A N 1
ATOM 710 C CA . THR A 1 88 ? -9.949 -0.923 20.166 1.00 90.50 88 THR A CA 1
ATOM 711 C C . THR A 1 88 ? -8.508 -1.293 19.812 1.00 90.50 88 THR A C 1
ATOM 713 O O . THR A 1 88 ? -7.943 -2.269 20.297 1.00 90.50 88 THR A O 1
ATOM 716 N N . ALA A 1 89 ? -7.877 -0.500 18.939 1.00 89.44 89 ALA A N 1
ATOM 717 C CA . ALA A 1 89 ? -6.469 -0.725 18.610 1.00 89.44 89 ALA A CA 1
ATOM 718 C C . ALA A 1 89 ? -5.568 -0.605 19.852 1.00 89.44 89 ALA A C 1
ATOM 720 O O . ALA A 1 89 ? -4.574 -1.318 19.935 1.00 89.44 89 ALA A O 1
ATOM 721 N N . ALA A 1 90 ? -5.929 0.278 20.790 1.00 92.12 90 ALA A N 1
ATOM 722 C CA . ALA A 1 90 ? -5.200 0.496 22.032 1.00 92.12 90 ALA A CA 1
ATOM 723 C C . ALA A 1 90 ? -5.297 -0.712 22.966 1.00 92.12 90 ALA A C 1
ATOM 725 O O . ALA A 1 90 ? -4.262 -1.237 23.359 1.00 92.12 90 ALA A O 1
ATOM 726 N N . GLU A 1 91 ? -6.507 -1.219 23.213 1.00 94.38 91 GLU A N 1
ATOM 727 C CA . GLU A 1 91 ? -6.707 -2.402 24.062 1.00 94.38 91 GLU A CA 1
ATOM 728 C C . GLU A 1 91 ? -6.005 -3.637 23.483 1.00 94.38 91 GLU A C 1
ATOM 730 O O . GLU A 1 91 ? -5.371 -4.394 24.211 1.00 94.38 91 GLU A O 1
ATOM 735 N N . ILE A 1 92 ? -6.049 -3.826 22.158 1.00 93.50 92 ILE A N 1
ATOM 736 C CA . ILE A 1 92 ? -5.326 -4.922 21.495 1.00 93.50 92 I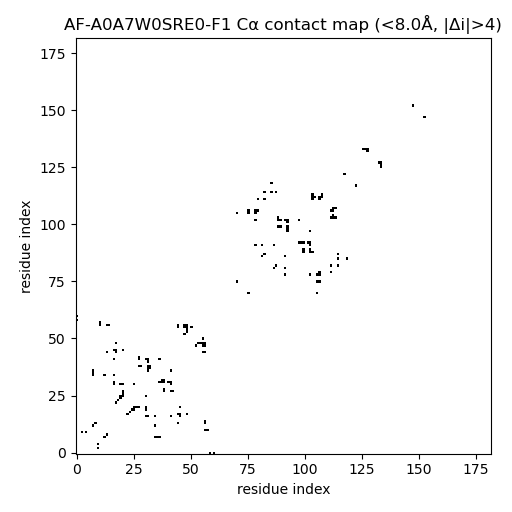LE A CA 1
ATOM 737 C C . ILE A 1 92 ? -3.810 -4.752 21.646 1.00 93.50 92 ILE A C 1
ATOM 739 O O . ILE A 1 92 ? -3.104 -5.725 21.911 1.00 93.50 92 ILE A O 1
ATOM 743 N N . ALA A 1 93 ? -3.295 -3.536 21.445 1.00 93.38 93 ALA A N 1
ATOM 744 C CA . ALA A 1 93 ? -1.868 -3.252 21.553 1.00 93.38 93 ALA A CA 1
ATOM 745 C C . ALA A 1 93 ? -1.345 -3.513 22.972 1.00 93.38 93 ALA A C 1
ATOM 747 O O . ALA A 1 93 ? -0.291 -4.132 23.128 1.00 93.38 93 ALA A O 1
ATOM 748 N N . GLU A 1 94 ? -2.109 -3.100 23.981 1.00 95.12 94 GLU A N 1
ATOM 749 C CA . GLU A 1 94 ? -1.826 -3.353 25.390 1.00 95.12 94 GLU A CA 1
ATOM 750 C C . GLU A 1 94 ? -1.864 -4.853 25.708 1.00 95.12 94 GLU A C 1
ATOM 752 O O . GLU A 1 94 ? -0.864 -5.411 26.164 1.00 95.12 94 GLU A O 1
ATOM 757 N N . LEU A 1 95 ? -2.966 -5.533 25.369 1.00 95.69 95 LEU A N 1
ATOM 758 C CA . LEU A 1 95 ? -3.164 -6.959 25.643 1.00 95.69 95 LEU A CA 1
ATOM 759 C C . LEU A 1 95 ? -2.077 -7.831 25.004 1.00 95.69 95 LEU A C 1
ATOM 761 O O . LEU A 1 95 ? -1.563 -8.762 25.623 1.00 95.69 95 LEU A O 1
ATOM 765 N N . LEU A 1 96 ? -1.707 -7.526 23.760 1.00 93.38 96 LEU A N 1
ATOM 766 C CA . LEU A 1 96 ? -0.722 -8.295 23.004 1.00 93.38 96 LEU A CA 1
ATOM 767 C C . LEU A 1 96 ? 0.716 -7.788 23.187 1.00 93.38 96 LEU A C 1
ATOM 769 O O . LEU A 1 96 ? 1.625 -8.348 22.564 1.00 93.38 96 LEU A O 1
ATOM 773 N N . LYS A 1 97 ? 0.941 -6.756 24.013 1.00 93.94 97 LYS A N 1
ATOM 774 C CA . LYS A 1 97 ? 2.249 -6.119 24.249 1.00 93.94 97 LYS A CA 1
ATOM 775 C C . LYS A 1 97 ? 2.965 -5.757 22.944 1.00 93.94 97 LYS A C 1
ATOM 777 O O . LYS A 1 97 ? 4.095 -6.174 22.691 1.00 93.94 97 LYS A O 1
ATOM 782 N N . MET A 1 98 ? 2.283 -5.019 22.073 1.00 91.44 98 MET A N 1
ATOM 783 C CA . MET A 1 98 ? 2.807 -4.609 20.769 1.00 91.44 98 MET A CA 1
ATOM 784 C C . MET A 1 98 ? 2.593 -3.121 20.503 1.00 91.44 98 MET A C 1
ATOM 786 O O . MET A 1 98 ? 1.770 -2.473 21.138 1.00 91.44 98 MET A O 1
ATOM 790 N N . ALA A 1 99 ? 3.329 -2.567 19.538 1.00 90.06 99 ALA A N 1
ATOM 791 C CA . ALA A 1 99 ? 3.182 -1.162 19.173 1.00 90.06 99 ALA A CA 1
ATOM 792 C C . ALA A 1 99 ? 1.767 -0.858 18.649 1.00 90.06 99 ALA A C 1
ATOM 794 O O . ALA A 1 99 ? 1.221 -1.600 17.824 1.00 90.06 99 ALA A O 1
ATOM 795 N N . LEU A 1 100 ? 1.212 0.283 19.070 1.00 88.75 100 LEU A N 1
ATOM 796 C CA . LEU A 1 100 ? -0.129 0.737 18.687 1.00 88.75 100 LEU A CA 1
ATOM 797 C C . LEU A 1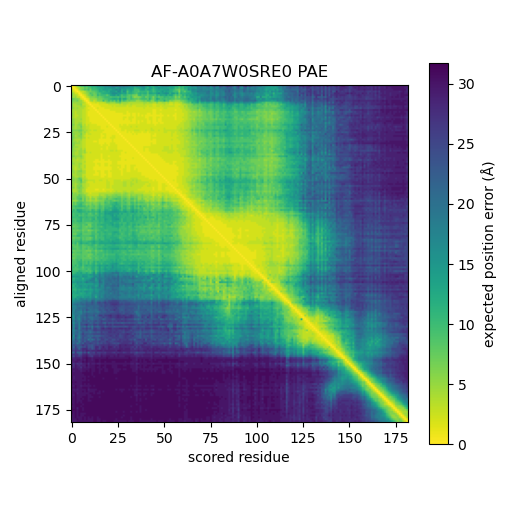 100 ? -0.313 0.851 17.169 1.00 88.75 100 LEU A C 1
ATOM 799 O O . LEU A 1 100 ? -1.394 0.581 16.659 1.00 88.75 100 LEU A O 1
ATOM 803 N N . SER A 1 101 ? 0.739 1.218 16.437 1.00 86.69 101 SER A N 1
ATOM 804 C CA . SER A 1 101 ? 0.725 1.320 14.973 1.00 86.69 101 SER A CA 1
ATOM 805 C C . SER A 1 101 ? 0.551 -0.034 14.271 1.00 86.69 101 SER A C 1
ATOM 807 O O . SER A 1 101 ? 0.026 -0.089 13.158 1.00 86.69 101 SER A O 1
ATOM 809 N N . THR A 1 102 ? 0.931 -1.135 14.922 1.00 85.19 102 THR A N 1
ATOM 810 C CA . THR A 1 102 ? 0.908 -2.485 14.341 1.00 85.19 102 THR A CA 1
ATOM 811 C C . THR A 1 102 ? -0.473 -3.144 14.449 1.00 85.19 102 THR A C 1
ATOM 813 O O . THR A 1 102 ? -0.879 -3.893 13.556 1.00 85.19 102 THR A O 1
ATOM 816 N N . ALA A 1 103 ? -1.236 -2.849 15.506 1.00 80.00 103 ALA A N 1
ATOM 817 C CA . ALA A 1 103 ? -2.560 -3.435 15.739 1.00 80.00 103 ALA A CA 1
ATOM 818 C C . ALA A 1 103 ? -3.606 -3.107 14.640 1.00 80.00 103 ALA A C 1
ATOM 820 O O . ALA A 1 103 ? -4.232 -4.031 14.116 1.00 80.00 103 ALA A O 1
ATOM 821 N N . PRO A 1 104 ? -3.807 -1.844 14.207 1.00 72.00 104 PRO A N 1
ATOM 822 C CA . PRO A 1 104 ? -4.726 -1.543 13.113 1.00 72.00 104 PRO A CA 1
ATOM 823 C C . PRO A 1 104 ? -4.135 -1.920 11.750 1.00 72.00 104 PRO A C 1
ATOM 825 O O . PRO A 1 104 ? -4.882 -2.343 10.875 1.00 72.00 104 PRO A O 1
ATOM 828 N N . GLY A 1 105 ? -2.812 -1.813 11.566 1.00 76.56 105 GLY A N 1
ATOM 829 C CA . GLY A 1 105 ? -2.152 -2.135 10.297 1.00 76.56 105 GLY A CA 1
ATOM 830 C C . GLY A 1 105 ? -2.286 -3.608 9.900 1.00 76.56 105 GLY A C 1
ATOM 831 O O . GLY A 1 105 ? -2.512 -3.908 8.735 1.00 76.56 105 GLY A O 1
ATOM 832 N N . SER A 1 106 ? -2.227 -4.521 10.870 1.00 76.81 106 SER A N 1
ATOM 833 C CA . SER A 1 106 ? -2.339 -5.971 10.638 1.00 76.81 106 SER A CA 1
ATOM 834 C C . SER A 1 106 ? -3.744 -6.457 10.257 1.00 76.81 106 SER A C 1
ATOM 836 O O . SER A 1 106 ? -3.874 -7.533 9.684 1.00 76.81 106 SER A O 1
ATOM 838 N N . SER A 1 107 ? -4.791 -5.675 10.538 1.00 73.88 107 SER A N 1
ATOM 839 C CA . SER A 1 107 ? -6.194 -6.006 10.223 1.00 73.88 107 SER A CA 1
ATOM 840 C C . SER A 1 107 ? -6.827 -5.070 9.182 1.00 73.88 107 SER A C 1
ATOM 842 O O . SER A 1 107 ? -7.980 -5.266 8.786 1.00 73.88 107 SER A O 1
ATOM 844 N N . ALA A 1 108 ? -6.082 -4.063 8.710 1.00 72.25 108 ALA A N 1
ATOM 845 C CA . ALA A 1 108 ? -6.551 -3.083 7.733 1.00 72.25 108 ALA A CA 1
ATOM 846 C C . ALA A 1 108 ? -6.906 -3.724 6.384 1.00 72.25 108 ALA A C 1
ATOM 848 O O . ALA A 1 108 ? -7.937 -3.377 5.808 1.00 72.25 108 ALA A O 1
ATOM 849 N N . ASP A 1 109 ? -6.116 -4.702 5.934 1.00 68.81 109 ASP A N 1
ATOM 850 C CA . ASP A 1 109 ? -6.357 -5.432 4.681 1.00 68.81 109 ASP A CA 1
ATOM 851 C C . ASP A 1 109 ? -7.663 -6.248 4.711 1.00 68.81 109 ASP A C 1
ATOM 853 O O . ASP A 1 109 ? -8.226 -6.563 3.666 1.00 68.81 109 ASP A O 1
ATOM 857 N N . LEU A 1 110 ? -8.190 -6.533 5.908 1.00 76.06 110 LEU A N 1
ATOM 858 C CA . LEU A 1 110 ? -9.465 -7.223 6.128 1.00 76.06 110 LEU A CA 1
ATOM 859 C C . LEU A 1 110 ? -10.632 -6.254 6.395 1.00 76.06 110 LEU A C 1
ATOM 861 O O . LEU A 1 110 ? -11.705 -6.676 6.819 1.00 76.06 110 LEU A O 1
ATOM 865 N N . GLY A 1 111 ? -10.427 -4.946 6.209 1.00 75.50 111 GLY A N 1
ATOM 866 C CA . GLY A 1 111 ? -11.450 -3.919 6.435 1.00 75.50 111 GLY A CA 1
ATOM 867 C C . GLY A 1 111 ? -11.745 -3.612 7.910 1.00 75.50 111 GLY A C 1
ATOM 868 O O . GLY A 1 111 ? -12.624 -2.805 8.196 1.00 75.50 111 GLY A O 1
ATOM 869 N N . MET A 1 112 ? -10.996 -4.192 8.856 1.00 77.38 112 MET A N 1
ATOM 870 C CA . MET A 1 112 ? -11.208 -4.047 10.310 1.00 77.38 112 MET A CA 1
ATOM 871 C C . MET A 1 112 ? -10.333 -2.958 10.958 1.00 77.38 112 MET A C 1
ATOM 873 O O . MET A 1 112 ? -10.195 -2.885 12.181 1.00 77.38 112 MET A O 1
ATOM 877 N N . GLY A 1 113 ? -9.745 -2.072 10.147 1.00 70.38 113 GLY A N 1
ATOM 878 C CA . GLY A 1 113 ? -8.862 -1.002 10.626 1.00 70.38 113 GLY A CA 1
ATOM 879 C C . GLY A 1 113 ? -9.568 0.075 11.463 1.00 70.38 113 GLY A C 1
ATOM 880 O O . GLY A 1 113 ? -8.923 0.742 12.273 1.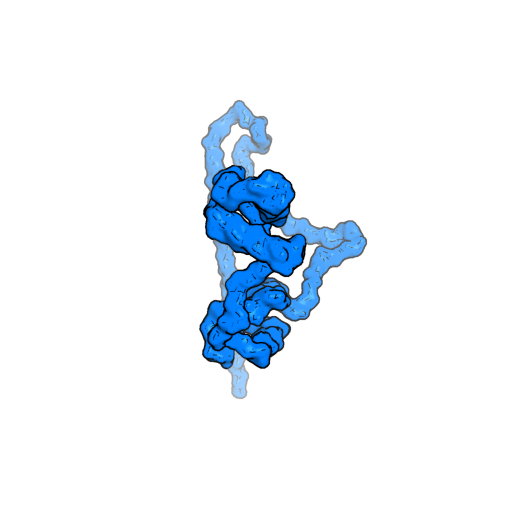00 70.38 113 GLY A O 1
ATOM 881 N N . ARG A 1 114 ? -10.890 0.240 11.308 1.00 75.75 114 ARG A N 1
ATOM 882 C CA . ARG A 1 114 ? -11.718 1.168 12.094 1.00 75.75 114 ARG A CA 1
ATOM 883 C C . ARG A 1 114 ? -12.925 0.434 12.664 1.00 75.75 114 ARG A C 1
ATOM 885 O O . ARG A 1 114 ? -13.606 -0.286 11.943 1.00 75.75 114 ARG A O 1
ATOM 892 N N . LEU A 1 115 ? -13.210 0.663 13.942 1.00 79.44 115 LEU A N 1
ATOM 893 C CA . LEU A 1 115 ? -14.468 0.231 14.541 1.00 79.44 115 LEU A CA 1
ATOM 894 C C . LEU A 1 115 ? -15.584 1.174 14.080 1.00 79.44 115 LEU A C 1
ATOM 896 O O . LEU A 1 115 ? -15.421 2.395 14.114 1.00 79.44 115 LEU A O 1
ATOM 900 N N . GLY A 1 116 ? -16.714 0.614 13.645 1.00 74.56 116 GLY A N 1
ATOM 901 C CA . GLY A 1 116 ? -17.917 1.400 13.362 1.00 74.56 116 GLY A CA 1
ATOM 902 C C . GLY A 1 116 ? -18.430 2.097 14.627 1.00 74.56 116 GLY A C 1
ATOM 903 O O . GLY A 1 116 ? -18.178 1.629 15.731 1.00 74.56 116 GLY A O 1
ATOM 904 N N . ARG A 1 117 ? -19.150 3.216 14.495 1.00 69.94 117 ARG A N 1
ATOM 905 C CA . ARG A 1 117 ? -19.636 3.985 15.660 1.00 69.94 117 ARG A CA 1
ATOM 906 C C . ARG A 1 117 ? -20.727 3.258 16.456 1.00 69.94 117 ARG A C 1
ATOM 908 O O . ARG A 1 117 ? -20.847 3.459 17.655 1.00 69.94 117 ARG A O 1
ATOM 915 N N . ILE A 1 118 ? -21.515 2.432 15.773 1.00 64.06 118 ILE A N 1
ATOM 916 C CA . ILE A 1 118 ? -22.570 1.599 16.358 1.00 64.06 118 ILE A CA 1
ATOM 917 C C . ILE A 1 118 ? -21.920 0.304 16.861 1.00 64.06 118 ILE A C 1
ATOM 919 O O . ILE A 1 118 ? -20.982 -0.187 16.223 1.00 64.06 118 ILE A O 1
ATOM 923 N N . GLY A 1 119 ? -22.369 -0.189 18.019 1.00 71.75 119 GLY A N 1
ATOM 924 C CA . GLY A 1 119 ? -21.895 -1.417 18.666 1.00 71.75 119 GLY A CA 1
ATOM 925 C C . GLY A 1 119 ? -22.228 -2.693 17.883 1.00 71.75 119 GLY A C 1
ATOM 926 O O . GLY A 1 119 ? -22.330 -2.673 16.661 1.00 71.75 119 GLY A O 1
ATOM 927 N N . LEU A 1 120 ? -22.363 -3.824 18.580 1.00 70.94 120 LEU A N 1
ATOM 928 C CA . LEU A 1 120 ? -22.899 -5.062 17.982 1.00 70.94 120 LEU A CA 1
ATOM 929 C C . LEU A 1 120 ? -24.424 -5.021 17.817 1.00 70.94 120 LEU A C 1
ATOM 931 O O . LEU A 1 120 ? -25.010 -5.911 17.207 1.00 70.94 120 LEU A O 1
ATOM 935 N N . GLU A 1 121 ? -25.062 -3.998 18.376 1.00 75.62 121 GLU A N 1
ATOM 936 C CA . GLU A 1 121 ? -26.502 -3.828 18.327 1.00 75.62 121 GLU A CA 1
ATOM 937 C C . GLU A 1 121 ? -26.977 -3.555 16.903 1.00 75.62 121 GLU A C 1
ATOM 939 O O . GLU A 1 121 ? -26.333 -2.844 16.121 1.00 75.62 121 GLU A O 1
ATOM 944 N N . GLN A 1 122 ? -28.137 -4.119 16.574 1.00 73.06 122 GLN A N 1
ATOM 945 C CA . GLN A 1 122 ? -28.787 -3.839 15.310 1.00 73.06 122 GLN A CA 1
ATOM 946 C C . GLN A 1 122 ? -29.096 -2.343 15.243 1.00 73.06 122 GLN A C 1
ATOM 948 O O . GLN A 1 122 ? -29.646 -1.768 16.180 1.00 73.06 122 GLN A O 1
ATOM 953 N N . ALA A 1 123 ? -28.721 -1.701 14.136 1.00 72.88 123 ALA A N 1
ATOM 954 C CA . ALA A 1 123 ? -28.996 -0.287 13.950 1.00 72.88 123 ALA A CA 1
ATOM 955 C C . ALA A 1 123 ? -30.514 -0.059 14.002 1.00 72.88 123 ALA A C 1
ATOM 957 O O . ALA A 1 123 ? -31.224 -0.403 13.056 1.00 72.88 123 ALA A O 1
ATOM 958 N N . ALA A 1 124 ? -30.998 0.521 15.101 1.00 79.31 124 ALA A N 1
ATOM 959 C CA . ALA A 1 124 ? -32.376 0.962 15.221 1.00 79.31 124 ALA A CA 1
ATOM 960 C C . ALA A 1 124 ? -32.584 2.127 14.247 1.00 79.31 124 ALA A C 1
ATOM 962 O O . ALA A 1 124 ? -32.193 3.267 14.510 1.00 79.31 124 ALA A O 1
ATOM 963 N N . ARG A 1 125 ? -33.130 1.822 13.067 1.00 80.06 125 ARG A N 1
ATOM 964 C CA . ARG A 1 125 ? -33.461 2.833 12.065 1.00 80.06 125 ARG A CA 1
ATOM 965 C C . ARG A 1 125 ? -34.762 3.504 12.465 1.00 80.06 125 ARG A C 1
ATOM 967 O O . ARG A 1 125 ? -35.753 2.840 12.758 1.00 80.06 125 ARG A O 1
ATOM 974 N N . TYR A 1 126 ? -34.743 4.828 12.467 1.00 80.31 126 TYR A N 1
ATOM 975 C CA . TYR A 1 126 ? -35.931 5.642 12.674 1.00 80.31 126 TYR A CA 1
ATOM 976 C C . TYR A 1 126 ? -36.738 5.652 11.366 1.00 80.31 126 TYR A C 1
ATOM 978 O O . TYR A 1 126 ? -36.665 6.591 10.581 1.00 80.31 126 TYR A O 1
ATOM 986 N N . GLU A 1 127 ? -37.416 4.539 11.086 1.00 84.31 127 GLU A N 1
ATOM 987 C CA . GLU A 1 127 ? -38.161 4.284 9.852 1.00 84.31 127 GLU A CA 1
ATOM 988 C C . GLU A 1 127 ? -39.579 3.820 10.197 1.00 84.31 127 GLU A C 1
ATOM 990 O O . GLU A 1 127 ? -39.791 3.064 11.150 1.00 84.31 127 GLU A O 1
ATOM 995 N N . ARG A 1 128 ? -40.566 4.307 9.447 1.00 88.81 128 ARG A N 1
ATOM 996 C CA . ARG A 1 128 ? -41.981 3.968 9.614 1.00 88.81 128 ARG A CA 1
ATOM 997 C C . ARG A 1 128 ? -42.620 3.751 8.251 1.00 88.81 128 ARG A C 1
ATOM 999 O O . ARG A 1 128 ? -42.165 4.318 7.262 1.00 88.81 128 ARG A O 1
ATOM 1006 N N . SER A 1 129 ? -43.634 2.893 8.201 1.00 89.56 129 SER A N 1
ATOM 10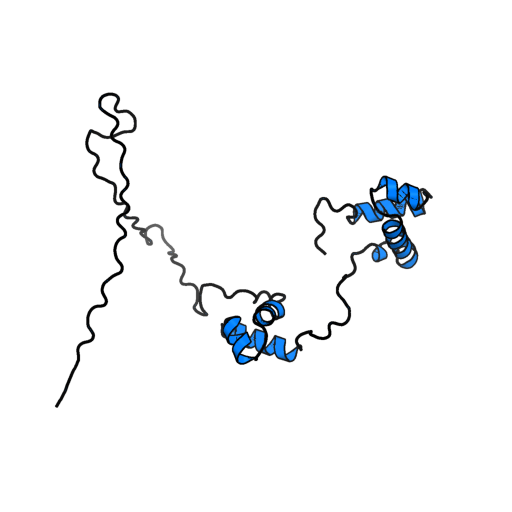07 C CA . SER A 1 129 ? -44.184 2.381 6.943 1.00 89.56 129 SER A CA 1
ATOM 1008 C C . SER A 1 129 ? -45.183 3.336 6.303 1.00 89.56 129 SER A C 1
ATOM 1010 O O . SER A 1 129 ? -45.379 3.279 5.088 1.00 89.56 129 SER A O 1
ATOM 1012 N N . ARG A 1 130 ? -45.808 4.220 7.092 1.00 90.38 130 ARG A N 1
ATOM 1013 C CA . ARG A 1 130 ? -46.794 5.177 6.588 1.00 90.38 130 ARG A CA 1
ATOM 1014 C C . ARG A 1 130 ? -46.322 6.621 6.750 1.00 90.38 130 ARG A C 1
ATOM 1016 O O . ARG A 1 130 ? -45.736 6.975 7.778 1.00 90.38 130 ARG A O 1
ATOM 1023 N N . PRO A 1 131 ? -46.623 7.490 5.770 1.00 82.31 131 PRO A N 1
ATOM 1024 C CA . PRO A 1 131 ? -46.459 8.929 5.935 1.00 82.31 131 PRO A CA 1
ATOM 1025 C C . PRO A 1 131 ? -47.191 9.425 7.194 1.00 82.31 131 PRO A C 1
ATOM 1027 O O . PRO A 1 131 ? -48.344 9.066 7.418 1.00 82.31 131 PRO A O 1
ATOM 1030 N N . GLY A 1 132 ? -46.521 10.242 8.014 1.00 87.12 132 GLY A N 1
ATOM 1031 C CA . GLY A 1 132 ? -47.086 10.834 9.239 1.00 87.12 132 GLY A CA 1
ATOM 1032 C C . GLY A 1 132 ? -46.789 10.089 10.548 1.00 87.12 132 GLY A C 1
ATOM 1033 O O . GLY A 1 132 ? -46.981 10.658 11.617 1.00 87.12 132 GLY A O 1
ATOM 1034 N N . GLU A 1 133 ? -46.256 8.865 10.502 1.00 89.00 133 GLU A N 1
ATOM 1035 C CA . GLU A 1 133 ? -45.881 8.098 11.708 1.00 89.00 133 GLU A CA 1
ATOM 1036 C C . GLU A 1 133 ? -44.570 8.581 12.363 1.00 89.00 133 GLU A C 1
ATOM 1038 O O . GLU A 1 133 ? -44.272 8.234 13.507 1.00 89.00 133 GLU A O 1
ATOM 1043 N N . LEU A 1 134 ? -43.775 9.379 11.643 1.00 88.56 134 LEU A N 1
ATOM 1044 C CA . LEU A 1 134 ? -42.580 10.049 12.156 1.00 88.56 134 LEU A CA 1
ATOM 1045 C C . LEU A 1 134 ? -42.795 11.556 12.136 1.00 88.56 134 LEU A C 1
ATOM 1047 O O . LEU A 1 134 ? -42.887 12.158 11.068 1.00 88.56 134 LEU A O 1
ATOM 1051 N N . VAL A 1 135 ? -42.815 12.166 13.319 1.00 84.62 135 VAL A N 1
ATOM 1052 C CA . VAL A 1 135 ? -42.847 13.622 13.468 1.00 84.62 135 VAL A CA 1
ATOM 1053 C C . VAL A 1 135 ? -41.472 14.078 13.933 1.00 84.62 135 VAL A C 1
ATOM 1055 O O . VAL A 1 135 ? -41.047 13.775 15.046 1.00 84.62 135 VAL A O 1
ATOM 1058 N N . HIS A 1 136 ? -40.760 14.797 13.068 1.00 84.31 136 HIS A N 1
ATOM 1059 C CA . HIS A 1 136 ? -39.533 15.484 13.450 1.00 84.31 136 HIS A CA 1
ATOM 1060 C C . HIS A 1 136 ? -39.893 16.893 13.919 1.00 84.31 136 HIS A C 1
ATOM 1062 O O . HIS A 1 136 ? -40.340 17.716 13.123 1.00 84.31 136 HIS A O 1
ATOM 1068 N N . ILE A 1 137 ? -39.727 17.158 15.213 1.00 86.44 137 ILE A N 1
ATOM 1069 C CA . ILE A 1 137 ? -39.954 18.486 15.783 1.00 86.44 137 ILE A CA 1
ATOM 1070 C C . ILE A 1 137 ? -38.601 19.190 15.856 1.00 86.44 137 ILE A C 1
ATOM 1072 O O . ILE A 1 137 ? -37.824 18.952 16.778 1.00 86.44 137 ILE A O 1
ATOM 1076 N N . ASP A 1 138 ? -38.322 20.049 14.878 1.00 86.44 138 ASP A N 1
ATOM 1077 C CA . ASP A 1 138 ? -37.201 20.985 14.956 1.00 86.44 138 ASP A CA 1
ATOM 1078 C C . ASP A 1 138 ? -37.684 22.276 15.622 1.00 86.44 138 ASP A C 1
ATOM 1080 O O . ASP A 1 138 ? -38.533 22.995 15.089 1.00 86.44 138 ASP A O 1
ATOM 1084 N N . VAL A 1 139 ? -37.180 22.559 16.823 1.00 87.06 139 VAL A N 1
ATOM 1085 C CA . VAL A 1 139 ? -37.509 23.797 17.534 1.00 87.06 139 VAL A CA 1
ATOM 1086 C C . VAL A 1 139 ? -36.419 24.812 17.256 1.00 87.06 139 VAL A C 1
ATOM 1088 O O . VAL A 1 139 ? -35.345 24.790 17.858 1.00 87.06 139 VAL A O 1
ATOM 1091 N N . LYS A 1 140 ? -36.724 25.764 16.378 1.00 83.12 140 LYS A N 1
ATOM 1092 C CA . LYS A 1 140 ? -35.849 26.903 16.132 1.00 83.12 140 LYS A CA 1
ATOM 1093 C C . LYS A 1 140 ? -36.261 28.091 16.992 1.00 83.12 140 LYS A C 1
ATOM 1095 O O . LYS A 1 140 ? -37.272 28.740 16.730 1.00 83.12 140 LYS A O 1
ATOM 1100 N N . LYS A 1 141 ? -35.442 28.427 17.991 1.00 82.00 141 LYS A N 1
ATOM 1101 C CA . LYS A 1 141 ? -35.589 29.684 18.734 1.00 82.00 141 LYS A CA 1
ATOM 1102 C C . LYS A 1 141 ? -35.115 30.834 17.845 1.00 82.00 141 LYS A C 1
ATOM 1104 O O . LYS A 1 141 ? -33.927 30.951 17.553 1.00 82.00 141 LYS A O 1
ATOM 1109 N N . LEU A 1 142 ? -36.047 31.663 17.387 1.00 78.88 142 LEU A N 1
ATOM 1110 C CA . LEU A 1 142 ? -35.725 32.915 16.707 1.00 78.88 142 LEU A CA 1
ATOM 1111 C C . LEU A 1 142 ? -35.613 34.040 17.742 1.00 78.88 142 LEU A C 1
ATOM 1113 O O . LEU A 1 142 ? -36.344 34.055 18.733 1.00 78.88 142 LEU A O 1
ATOM 1117 N N . GLY A 1 143 ? -34.681 34.967 17.515 1.00 77.56 143 GLY A N 1
ATOM 1118 C CA . GLY A 1 143 ? -34.618 36.211 18.280 1.00 77.56 143 GLY A CA 1
ATOM 1119 C C . GLY A 1 143 ? -35.899 37.028 18.090 1.00 77.56 143 GLY A C 1
ATOM 1120 O O . GLY A 1 143 ? -36.573 36.910 17.064 1.00 77.56 143 GLY A O 1
ATOM 1121 N N . ARG A 1 144 ? -36.247 37.846 19.088 1.00 75.12 144 ARG A N 1
ATOM 1122 C CA . ARG A 1 144 ? -37.401 38.749 19.012 1.00 75.12 144 ARG A CA 1
ATOM 1123 C C . ARG A 1 144 ? -37.192 39.723 17.844 1.00 75.12 144 ARG A C 1
ATOM 1125 O O . ARG A 1 144 ? -36.162 40.385 17.777 1.00 75.12 144 ARG A O 1
ATOM 1132 N N . ILE A 1 145 ? -38.148 39.784 16.917 1.00 70.19 145 ILE A N 1
ATOM 1133 C CA . ILE A 1 145 ? -38.131 40.763 15.824 1.00 70.19 145 ILE A CA 1
ATOM 1134 C C . ILE A 1 145 ? -38.689 42.071 16.382 1.00 70.19 145 ILE A C 1
ATOM 1136 O O . ILE A 1 145 ? -39.892 42.185 16.603 1.00 70.19 145 ILE A O 1
ATOM 1140 N N . GLU A 1 146 ? -37.817 43.045 16.619 1.00 69.25 146 GLU A N 1
ATOM 1141 C CA . GLU A 1 146 ? -38.201 44.413 16.971 1.00 69.25 146 GLU A CA 1
ATOM 1142 C C . GLU A 1 146 ? -38.042 45.297 15.723 1.00 69.25 146 GLU A C 1
ATOM 1144 O O . GLU A 1 146 ? -37.000 45.256 15.073 1.00 69.25 146 GLU A O 1
ATOM 1149 N N . GLY A 1 147 ? -39.084 46.051 15.347 1.00 63.66 147 GLY A N 1
ATOM 1150 C CA . GLY A 1 147 ? -39.029 47.001 14.218 1.00 63.66 147 GLY A CA 1
ATOM 1151 C C . GLY A 1 147 ? -39.703 46.584 12.899 1.00 63.66 147 GLY A C 1
ATOM 1152 O O . GLY A 1 147 ? -39.559 47.290 11.908 1.00 63.66 147 GLY A O 1
ATOM 1153 N N . GLY A 1 148 ? -40.479 45.495 12.868 1.00 57.88 148 GLY A N 1
ATOM 1154 C CA . GLY A 1 148 ? -41.265 45.095 11.687 1.00 57.88 148 GLY A CA 1
ATOM 1155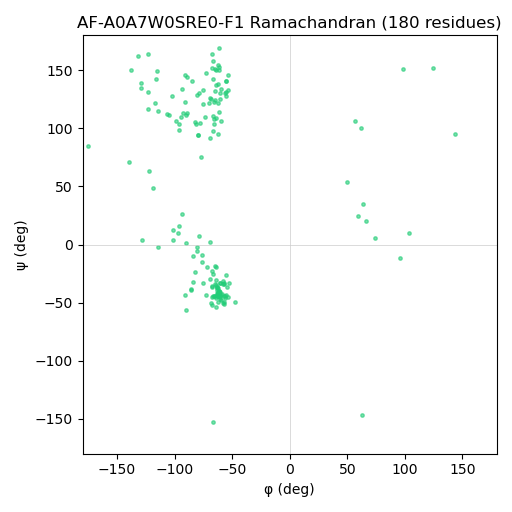 C C . GLY A 1 148 ? -40.604 44.011 10.825 1.00 57.88 148 GLY A C 1
ATOM 1156 O O . GLY A 1 148 ? -39.389 43.831 10.813 1.00 57.88 148 GLY A O 1
ATOM 1157 N N . ALA A 1 149 ? -41.430 43.210 10.150 1.00 58.44 149 ALA A N 1
ATOM 1158 C CA . ALA A 1 149 ? -41.008 41.977 9.490 1.00 58.44 149 ALA A CA 1
ATOM 1159 C C . ALA A 1 149 ? -40.642 42.177 8.007 1.00 58.44 149 ALA A C 1
ATOM 1161 O O . ALA A 1 149 ? -41.427 42.717 7.234 1.00 58.44 149 ALA A O 1
ATOM 1162 N N . GLY A 1 150 ? -39.500 41.616 7.586 1.00 56.62 150 GLY A N 1
ATOM 1163 C CA . GLY A 1 150 ? -39.183 41.341 6.179 1.00 56.62 150 GLY A CA 1
ATOM 1164 C C . GLY A 1 150 ? -37.879 41.960 5.666 1.00 56.62 150 GLY A C 1
ATOM 1165 O O . GLY A 1 150 ? -37.439 43.012 6.107 1.00 56.62 150 GLY A O 1
ATOM 1166 N N . LYS A 1 151 ? -37.262 41.317 4.662 1.00 56.28 151 LYS A N 1
ATOM 1167 C CA . LYS A 1 151 ? -36.001 41.746 4.009 1.00 56.28 151 LYS A CA 1
ATOM 1168 C C . LYS A 1 151 ? -36.135 43.033 3.165 1.00 56.28 151 LYS A C 1
ATOM 1170 O O . LYS A 1 151 ? -35.186 43.423 2.492 1.00 56.28 151 LYS A O 1
ATOM 1175 N N . ARG A 1 152 ? -37.323 43.643 3.147 1.00 53.62 152 ARG A N 1
ATOM 1176 C CA . ARG A 1 152 ? -37.656 44.897 2.462 1.00 53.62 152 ARG A CA 1
ATOM 1177 C C . ARG A 1 152 ? -38.579 45.727 3.357 1.00 53.62 152 ARG A C 1
ATOM 1179 O O . ARG A 1 152 ? -39.767 45.837 3.087 1.00 53.62 152 ARG A O 1
ATOM 1186 N N . VAL A 1 153 ? -38.018 46.265 4.431 1.00 51.59 153 VAL A N 1
ATOM 1187 C CA . VAL A 1 153 ? -38.543 47.444 5.130 1.00 51.59 153 VAL A CA 1
ATOM 1188 C C . VAL A 1 153 ? -37.447 48.492 4.976 1.00 51.59 153 VAL A C 1
ATOM 1190 O O . VAL A 1 153 ? -36.284 48.203 5.263 1.00 51.59 153 VAL A O 1
ATOM 1193 N N . SER A 1 154 ? -37.782 49.635 4.383 1.00 53.75 154 SER A N 1
ATOM 1194 C CA . SER A 1 154 ? -36.808 50.565 3.801 1.00 53.75 154 SER A CA 1
ATOM 1195 C C . SER A 1 154 ? -36.860 51.919 4.487 1.00 53.75 154 SER A C 1
ATOM 1197 O O . SER A 1 154 ? -36.930 52.928 3.803 1.00 53.75 154 SER A O 1
ATOM 1199 N N . ASP A 1 155 ? -36.847 51.965 5.816 1.00 48.03 155 ASP A N 1
ATOM 1200 C CA . ASP A 1 155 ? -36.897 53.232 6.547 1.00 48.03 155 ASP A CA 1
ATOM 1201 C C . ASP A 1 155 ? -36.754 53.005 8.056 1.00 48.03 155 ASP A C 1
ATOM 1203 O O . ASP A 1 155 ? -37.722 52.940 8.804 1.00 48.03 155 ASP A O 1
ATOM 1207 N N . GLY A 1 156 ? -35.501 52.906 8.512 1.00 46.94 156 GLY A N 1
ATOM 1208 C CA . GLY A 1 156 ? -35.167 53.104 9.924 1.00 46.94 156 GLY A CA 1
ATOM 1209 C C . GLY A 1 156 ? -34.070 52.191 10.458 1.00 46.94 156 GLY A C 1
ATOM 1210 O O . GLY A 1 156 ? -34.344 51.091 10.911 1.00 46.94 156 GLY A O 1
ATOM 1211 N N . SER A 1 157 ? -32.838 52.708 10.452 1.00 46.72 157 SER A N 1
ATOM 1212 C CA . SER A 1 157 ? -31.716 52.348 11.339 1.00 46.72 157 SER A CA 1
ATOM 1213 C C . SER A 1 157 ? -31.256 50.879 11.379 1.00 46.72 157 SER A C 1
ATOM 1215 O O . SER A 1 157 ? -31.835 50.011 12.022 1.00 46.72 157 SER A O 1
ATOM 1217 N N . ARG A 1 158 ? -30.094 50.625 10.762 1.00 46.88 158 ARG A N 1
ATOM 1218 C CA . ARG A 1 158 ? -29.351 49.357 10.835 1.00 46.88 158 ARG A CA 1
ATOM 1219 C C . ARG A 1 158 ? -28.906 49.058 12.276 1.00 46.88 158 ARG A C 1
ATOM 1221 O O . ARG A 1 158 ? -27.830 49.490 12.676 1.00 46.88 158 ARG A O 1
ATOM 1228 N N . CYS A 1 159 ? -29.679 48.270 13.018 1.00 39.94 159 CYS A N 1
ATOM 1229 C CA . CYS A 1 159 ? -29.190 47.598 14.221 1.00 39.94 159 CYS A CA 1
ATOM 1230 C C . CYS A 1 159 ? -28.679 46.204 13.845 1.00 39.94 159 CYS A C 1
ATOM 1232 O O . CYS A 1 159 ? -29.432 45.335 13.409 1.00 39.94 159 CYS A O 1
ATOM 1234 N N . ALA A 1 160 ? -27.367 46.008 13.972 1.00 44.28 160 ALA A N 1
ATOM 1235 C CA . ALA A 1 160 ? -26.733 44.709 13.813 1.00 44.28 160 ALA A CA 1
ATOM 1236 C C . ALA A 1 160 ? -27.269 43.746 14.886 1.00 44.28 160 ALA A C 1
ATOM 1238 O O . ALA A 1 160 ? -27.144 44.008 16.080 1.00 44.28 160 ALA A O 1
ATOM 1239 N N . LEU A 1 161 ? -27.863 42.630 14.460 1.00 46.75 161 LEU A N 1
ATOM 1240 C CA . LEU A 1 161 ? -28.247 41.540 15.354 1.00 46.75 161 LEU A CA 1
ATOM 1241 C C . LEU A 1 161 ? -26.977 40.908 15.937 1.00 46.75 161 LEU A C 1
ATOM 1243 O O . LEU A 1 161 ? -26.286 40.142 15.265 1.00 46.75 161 LEU A O 1
ATOM 1247 N N . ALA A 1 162 ? -26.679 41.227 17.195 1.00 41.62 162 ALA A N 1
ATOM 1248 C CA . ALA A 1 162 ? -25.756 40.451 18.005 1.00 41.62 162 ALA A CA 1
ATOM 1249 C C . ALA A 1 162 ? -26.380 39.069 18.247 1.00 41.62 162 ALA A C 1
ATOM 1251 O O . ALA A 1 162 ? -27.362 38.927 18.974 1.00 41.62 162 ALA A O 1
ATOM 1252 N N . VAL A 1 163 ? -25.828 38.042 17.604 1.00 44.59 163 VAL A N 1
ATOM 1253 C CA . VAL A 1 163 ? -26.151 36.647 17.910 1.00 44.59 163 VAL A CA 1
ATOM 1254 C C . VAL A 1 163 ? -25.355 36.269 19.156 1.00 44.59 163 VAL A C 1
ATOM 1256 O O . VAL A 1 163 ? -24.188 35.895 19.063 1.00 44.59 163 VAL A O 1
ATOM 1259 N N . SER A 1 164 ? -25.961 36.390 20.334 1.00 43.34 164 SER A N 1
ATOM 1260 C CA . SER A 1 164 ? -25.442 35.751 21.540 1.00 43.34 164 SER A CA 1
ATOM 1261 C C . SER A 1 164 ? -25.817 34.268 21.510 1.00 43.34 164 SER A C 1
ATOM 1263 O O . SER A 1 164 ? -26.959 33.872 21.733 1.00 43.34 164 SER A O 1
ATOM 1265 N N . THR A 1 165 ? -24.841 33.415 21.209 1.00 39.09 165 THR A N 1
ATOM 1266 C CA . THR A 1 165 ? -24.916 31.987 21.531 1.00 39.09 165 THR A CA 1
ATOM 1267 C C . THR A 1 165 ? -24.823 31.825 23.046 1.00 39.09 165 THR A C 1
ATOM 1269 O O . THR A 1 165 ? -23.728 31.718 23.593 1.00 39.09 165 THR A O 1
ATOM 1272 N N . GLU A 1 166 ? -25.964 31.803 23.733 1.00 38.62 166 GLU A N 1
ATOM 1273 C CA . GLU A 1 166 ? -26.030 31.216 25.071 1.00 38.62 166 GLU A CA 1
ATOM 1274 C C . GLU A 1 166 ? -25.788 29.709 24.938 1.00 38.62 166 GLU A C 1
ATOM 1276 O O . GLU A 1 166 ? -26.596 28.967 24.373 1.00 38.62 166 GLU A O 1
ATOM 1281 N N . GLN A 1 167 ? -24.633 29.256 25.426 1.00 43.47 167 GLN A N 1
ATOM 1282 C CA . GLN A 1 167 ? -24.395 27.844 25.680 1.00 43.47 167 GLN A CA 1
ATOM 1283 C C . GLN A 1 167 ? -25.371 27.398 26.769 1.00 43.47 167 GLN A C 1
ATOM 1285 O O . GLN A 1 167 ? -25.221 27.767 27.932 1.00 43.47 167 GLN A O 1
ATOM 1290 N N . VAL A 1 168 ? -26.374 26.603 26.397 1.00 39.75 168 VAL A N 1
ATOM 1291 C CA . VAL A 1 168 ? -27.202 25.893 27.373 1.00 39.75 168 VAL A CA 1
ATOM 1292 C C . VAL A 1 168 ? -26.281 24.962 28.157 1.00 39.75 168 VAL A C 1
ATOM 1294 O O . VAL A 1 168 ? -25.659 24.055 27.597 1.00 39.75 168 VAL A O 1
ATOM 1297 N N . GLY A 1 169 ? -26.152 25.265 29.447 1.00 35.66 169 GLY A N 1
ATOM 1298 C CA . GLY A 1 169 ? -25.329 24.547 30.403 1.00 35.66 169 GLY A CA 1
ATOM 1299 C C . GLY A 1 169 ? -25.644 23.056 30.439 1.00 35.66 169 GLY A C 1
ATOM 1300 O O . GLY A 1 169 ? -26.781 22.617 30.265 1.00 35.66 169 GLY A O 1
ATOM 1301 N N . ARG A 1 170 ? -24.588 22.275 30.671 1.00 39.84 170 ARG A N 1
ATOM 1302 C CA . ARG A 1 170 ? -24.668 20.858 31.018 1.00 39.84 170 ARG A CA 1
ATOM 1303 C C . ARG A 1 170 ? -25.567 20.704 32.246 1.00 39.84 170 ARG A C 1
ATOM 1305 O O . ARG A 1 170 ? -25.383 21.426 33.221 1.00 39.84 170 ARG A O 1
ATOM 1312 N N . GLY A 1 171 ? -26.516 19.775 32.168 1.00 34.16 171 GLY A N 1
ATOM 1313 C CA . GLY A 1 171 ? -27.411 19.437 33.268 1.00 34.16 171 GLY A CA 1
ATOM 1314 C C . GLY A 1 171 ? -26.661 19.054 34.546 1.00 34.16 171 GLY A C 1
ATOM 1315 O O . GLY A 1 171 ? -25.628 18.384 34.507 1.00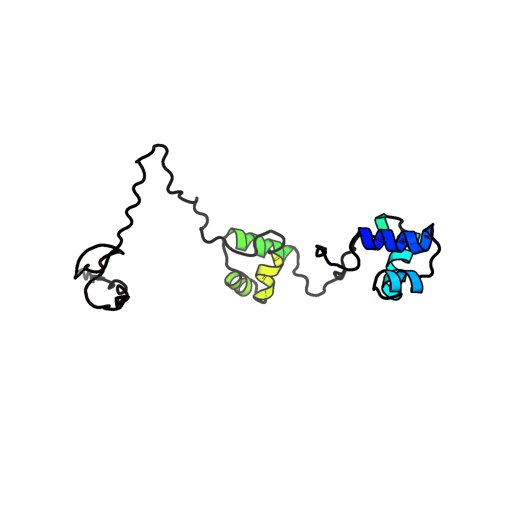 34.16 171 GLY A O 1
ATOM 1316 N N . ASP A 1 172 ? -27.225 19.515 35.653 1.00 37.03 172 ASP A N 1
ATOM 1317 C CA . ASP A 1 172 ? -26.864 19.238 37.039 1.00 37.03 172 ASP A CA 1
ATOM 1318 C C . ASP A 1 172 ? -27.095 17.748 37.402 1.00 37.03 172 ASP A C 1
ATOM 1320 O O . ASP A 1 172 ? -28.159 17.204 37.080 1.00 37.03 172 ASP A O 1
ATOM 1324 N N . PRO A 1 173 ? -26.136 17.042 38.036 1.00 39.97 173 PRO A N 1
ATOM 1325 C CA . PRO A 1 173 ? -26.328 15.675 38.516 1.00 39.97 173 PRO A CA 1
ATOM 1326 C C . PRO A 1 173 ? -27.095 15.654 39.850 1.00 39.97 173 PRO A C 1
ATOM 1328 O O . PRO A 1 173 ? -26.521 15.718 40.935 1.00 39.97 173 PRO A O 1
ATOM 1331 N N . GLY A 1 174 ? -28.416 15.494 39.768 1.00 34.78 174 GLY A N 1
ATOM 1332 C CA . GLY A 1 174 ? -29.281 15.297 40.929 1.00 34.78 174 GLY A CA 1
ATOM 1333 C C . GLY A 1 174 ? -29.109 13.930 41.613 1.00 34.78 174 GLY A C 1
ATOM 1334 O O . GLY A 1 174 ? -29.366 12.885 41.025 1.00 34.78 174 GLY A O 1
ATOM 1335 N N . HIS A 1 175 ? -28.763 13.991 42.901 1.00 33.75 175 HIS A N 1
ATOM 1336 C CA . HIS A 1 175 ? -29.221 13.135 44.006 1.00 33.75 175 HIS A CA 1
ATOM 1337 C C . HIS A 1 175 ? -28.937 11.613 43.995 1.00 33.75 175 HIS A C 1
ATOM 1339 O O . HIS A 1 175 ? -29.717 10.800 43.505 1.00 33.75 175 HIS A O 1
ATOM 1345 N N . ARG A 1 176 ? -27.908 11.199 44.756 1.00 36.97 176 ARG A N 1
ATOM 1346 C CA . ARG A 1 176 ? -27.834 9.867 45.386 1.00 36.97 176 ARG A CA 1
ATOM 1347 C C . ARG A 1 176 ? -28.274 10.005 46.851 1.00 36.97 176 ARG A C 1
ATOM 1349 O O . ARG A 1 176 ? -27.571 10.599 47.663 1.00 36.97 176 ARG A O 1
ATOM 1356 N N . ARG A 1 177 ? -29.482 9.524 47.155 1.00 39.06 177 ARG A N 1
ATOM 1357 C CA . ARG A 1 177 ? -30.071 9.455 48.501 1.00 39.06 177 ARG A CA 1
ATOM 1358 C C . ARG A 1 177 ? -29.411 8.297 49.257 1.00 39.06 177 ARG A C 1
ATOM 1360 O O . ARG A 1 177 ? -29.443 7.164 48.786 1.00 39.06 177 ARG A O 1
ATOM 1367 N N . LEU A 1 178 ? -28.787 8.603 50.391 1.00 37.72 178 LEU A N 1
ATOM 1368 C CA . LEU A 1 178 ? -28.359 7.627 51.391 1.00 37.72 178 LEU A CA 1
ATOM 1369 C C . LEU A 1 178 ? -29.617 7.029 52.037 1.00 37.72 178 LEU A C 1
ATOM 1371 O O . LEU A 1 178 ? -30.450 7.782 52.538 1.00 37.72 178 LEU A O 1
ATOM 1375 N N . MET A 1 179 ? -29.752 5.704 52.017 1.00 36.44 179 MET A N 1
ATOM 1376 C CA . MET A 1 179 ? -30.614 4.978 52.949 1.00 36.44 179 MET A CA 1
ATOM 1377 C C . MET A 1 179 ? -29.695 4.316 53.971 1.00 36.44 179 MET A C 1
ATOM 1379 O O . MET A 1 179 ? -28.905 3.440 53.625 1.00 36.44 179 MET A O 1
ATOM 1383 N N . ALA A 1 180 ? -29.769 4.809 55.203 1.00 35.81 180 ALA A N 1
ATOM 1384 C CA . ALA A 1 180 ? -29.403 4.067 56.393 1.00 35.81 180 ALA A CA 1
ATOM 1385 C C . ALA A 1 180 ? -30.683 3.375 56.871 1.00 35.81 180 ALA A C 1
ATOM 1387 O O . ALA A 1 180 ? -31.686 4.049 57.104 1.00 35.81 180 ALA A O 1
ATOM 1388 N N . GLU A 1 181 ? -30.644 2.056 56.983 1.00 42.84 181 GLU A N 1
ATOM 1389 C CA . GLU A 1 181 ? -31.586 1.291 57.793 1.00 42.84 181 GLU A CA 1
ATOM 1390 C C . GLU A 1 181 ? -30.800 0.620 58.921 1.00 42.84 181 GLU A C 1
ATOM 1392 O O . GLU A 1 181 ? -29.592 0.397 58.810 1.00 42.84 181 GLU A O 1
ATOM 1397 N N . SER A 1 182 ? -31.529 0.468 60.021 1.00 46.69 182 SER A N 1
ATOM 1398 C CA . SER A 1 182 ? -31.146 0.242 61.413 1.00 46.69 182 SER A CA 1
ATOM 1399 C C . SER A 1 182 ? -30.387 -1.042 61.722 1.00 46.69 182 SER A C 1
ATOM 1401 O O . SER A 1 182 ? -30.555 -2.041 60.994 1.00 46.69 182 SER A O 1
#

Sequence (182 aa):
MKLHGNAALRWSGRRRLVELVVVERWTLTAAAERLGISVRCARKWVGRYRLEGELGLQDRSSAPRRVANRTSSERVETIVALRRLRFTAAEIAELLKMALSTAPGSSADLGMGRLGRIGLEQAARYERSRPGELVHIDVKKLGRIEGGAGKRVSDGSRCALAVSTEQVGRGDPGHRRLMAES

Radius of gyration: 33.13 Å; Cα contacts (8 Å, |Δi|>4): 102; chains: 1; bounding box: 65×70×96 Å

Solvent-accessible surface area (backbone atoms only — not comparable to full-atom values): 12305 Å² total; per-residue (Å²): 130,90,76,60,96,79,46,77,71,40,74,68,46,51,52,51,50,36,41,39,42,71,72,69,61,41,52,59,59,61,48,11,60,77,57,76,47,53,48,70,58,40,49,52,48,46,52,30,29,76,75,51,41,78,68,38,64,57,87,69,81,85,68,71,95,75,61,93,86,58,79,51,69,69,59,42,50,52,52,51,54,41,45,77,74,62,52,49,45,61,58,49,10,61,76,67,71,48,60,58,75,51,46,31,60,67,32,37,91,76,69,60,50,62,82,67,93,65,72,93,63,78,82,84,67,97,73,69,96,52,94,79,76,70,81,85,85,81,85,78,87,72,80,85,85,79,90,74,88,67,102,80,73,92,84,79,78,94,74,82,82,78,81,77,81,77,77,80,72,82,82,80,89,82,80,87,82,84,81,86,79,134

Foldseek 3Di:
DDDDPPRLDDLVLLVQLLCCCPVVVDDLVVSCVVSVHDSVVSCQSNVQCVVPNSVSNDDDDPDDPDDPPDDDPVLLVVLVVVLVVVDDLVNSCVVVVHDSVVSLVSCVVVVSSDDDPDDPDDPPDPDDDDPPPDDDDDDDDDDDDDPDDDPDDDDDDDDDDDPDPDDPDDDDDDDDDDDDDD

pLDDT: mean 78.37, std 19.32, range [33.75, 98.25]

Nearest PDB structures (foldseek):
  2rn7-assembly1_A  TM=5.303E-01  e=1.425E+00  Shigella flexneri
  1hlv-assembly1_A  TM=3.686E-01  e=9.324E-01  Homo sapiens
  9fmd-assembly1_L  TM=2.329E-01  e=4.575E+00  Homo sapiens
  7vp8-assembly1_A  TM=1.826E-01  e=5.655E+00  Ureaplasma urealyticum

Mean predicted aligned error: 16.37 Å